Protein AF-A0A9E3BY78-F1 (afdb_monomer)

Structure (mmCIF, N/CA/C/O backbone):
data_AF-A0A9E3BY78-F1
#
_entry.id   AF-A0A9E3BY78-F1
#
loop_
_atom_site.group_PDB
_atom_site.id
_atom_site.type_symbol
_atom_site.label_atom_id
_atom_site.label_alt_id
_atom_site.label_comp_id
_atom_site.label_asym_id
_atom_site.label_entity_id
_atom_site.label_seq_id
_atom_site.pdbx_PDB_ins_code
_atom_site.Cartn_x
_atom_site.Cartn_y
_atom_site.Cartn_z
_atom_site.occupancy
_atom_site.B_iso_or_equiv
_atom_site.auth_seq_id
_atom_site.auth_comp_id
_atom_site.auth_asym_id
_atom_site.auth_atom_id
_atom_site.pdbx_PDB_model_num
ATOM 1 N N . MET A 1 1 ? 31.173 8.793 70.605 1.00 44.62 1 MET A N 1
ATOM 2 C CA . MET A 1 1 ? 30.828 7.608 69.790 1.00 44.62 1 MET A CA 1
ATOM 3 C C . M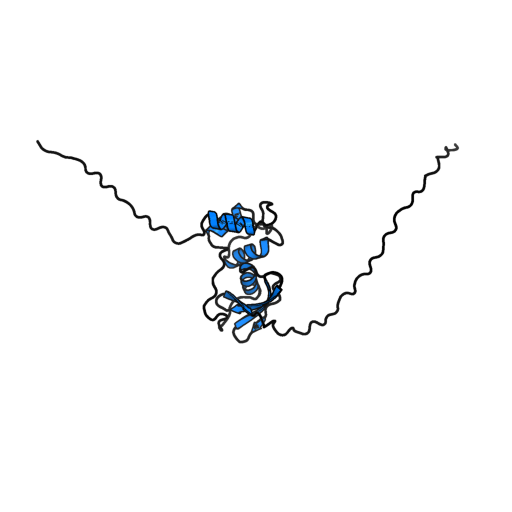ET A 1 1 ? 30.243 8.117 68.477 1.00 44.62 1 MET A C 1
ATOM 5 O O . MET A 1 1 ? 29.323 8.919 68.523 1.00 44.62 1 MET A O 1
ATOM 9 N N . ARG A 1 2 ? 30.870 7.787 67.341 1.00 56.81 2 ARG A N 1
ATOM 10 C CA . ARG A 1 2 ? 30.507 8.223 65.977 1.00 56.81 2 ARG A CA 1
ATOM 11 C C . ARG A 1 2 ? 29.805 7.068 65.259 1.00 56.81 2 ARG A C 1
ATOM 13 O O . ARG A 1 2 ? 30.380 5.983 65.256 1.00 56.81 2 ARG A O 1
ATOM 20 N N . SER A 1 3 ? 28.649 7.299 64.630 1.00 52.31 3 SER A N 1
ATOM 21 C CA . SER A 1 3 ? 28.127 6.498 63.501 1.00 52.31 3 SER A CA 1
ATOM 22 C C . SER A 1 3 ? 26.793 7.053 62.962 1.00 52.31 3 SER A C 1
ATOM 24 O O . SER A 1 3 ? 26.148 7.812 63.681 1.00 52.31 3 SER A O 1
ATOM 26 N N . PRO A 1 4 ? 26.436 6.795 61.686 1.00 57.94 4 PRO A N 1
ATOM 27 C CA . PRO A 1 4 ? 26.534 7.838 60.663 1.00 57.94 4 PRO A CA 1
ATOM 28 C C . PRO A 1 4 ? 25.252 8.074 59.841 1.00 57.94 4 PRO A C 1
ATOM 30 O O . PRO A 1 4 ? 24.332 7.263 59.800 1.00 57.94 4 PRO A O 1
ATOM 33 N N . ILE A 1 5 ? 25.257 9.214 59.147 1.00 58.22 5 ILE A N 1
ATOM 34 C CA . ILE A 1 5 ? 24.280 9.664 58.149 1.00 58.22 5 ILE A CA 1
ATOM 35 C C . ILE A 1 5 ? 24.228 8.652 56.993 1.00 58.22 5 ILE A C 1
ATOM 37 O O . ILE A 1 5 ? 25.232 8.426 56.319 1.00 58.22 5 ILE A O 1
ATOM 41 N N . ALA A 1 6 ? 23.058 8.057 56.760 1.00 51.31 6 ALA A N 1
ATOM 42 C CA . ALA A 1 6 ? 22.797 7.206 55.606 1.00 51.31 6 ALA A CA 1
ATOM 43 C C . ALA A 1 6 ? 22.565 8.077 54.361 1.00 51.31 6 ALA A C 1
ATOM 45 O O . ALA A 1 6 ? 21.571 8.797 54.267 1.00 51.31 6 ALA A O 1
ATOM 46 N N . ALA A 1 7 ? 23.493 8.017 53.407 1.00 54.06 7 ALA A N 1
ATOM 47 C CA . ALA A 1 7 ? 23.336 8.614 52.088 1.00 54.06 7 ALA A CA 1
ATOM 48 C C . ALA A 1 7 ? 22.496 7.677 51.204 1.00 54.06 7 ALA A C 1
ATOM 50 O O . ALA A 1 7 ? 22.939 6.587 50.845 1.00 54.06 7 ALA A O 1
ATOM 51 N N . VAL A 1 8 ? 21.280 8.102 50.858 1.00 53.12 8 VAL A N 1
ATOM 52 C CA . VAL A 1 8 ? 20.447 7.434 49.851 1.00 53.12 8 VAL A CA 1
ATOM 53 C C . VAL A 1 8 ? 20.965 7.846 48.475 1.00 53.12 8 VAL A C 1
ATOM 55 O O . VAL A 1 8 ? 20.737 8.966 48.020 1.00 53.12 8 VAL A O 1
ATOM 58 N N . LEU A 1 9 ? 21.704 6.948 47.825 1.00 53.00 9 LEU A N 1
ATOM 59 C CA . LEU A 1 9 ? 22.140 7.111 46.443 1.00 53.00 9 LEU A CA 1
ATOM 60 C C . LEU A 1 9 ? 20.943 6.807 45.528 1.00 53.00 9 LEU A C 1
ATOM 62 O O . LEU A 1 9 ? 20.587 5.649 45.317 1.00 53.00 9 LEU A O 1
ATOM 66 N N . ALA A 1 10 ? 20.290 7.849 45.015 1.00 57.03 10 ALA A N 1
ATOM 67 C CA . ALA A 1 10 ? 19.270 7.708 43.984 1.00 57.03 10 ALA A CA 1
ATOM 68 C C . ALA A 1 10 ? 19.951 7.325 42.660 1.00 57.03 10 ALA A C 1
ATOM 70 O O . ALA A 1 10 ? 20.523 8.167 41.969 1.00 57.03 10 ALA A O 1
ATOM 71 N N . LEU A 1 11 ? 19.919 6.034 42.327 1.00 60.12 11 LEU A N 1
ATOM 72 C CA . LEU A 1 11 ? 20.354 5.527 41.032 1.00 60.12 11 LEU A CA 1
ATOM 73 C C . LEU A 1 11 ? 19.292 5.901 39.987 1.00 60.12 11 LEU A C 1
ATOM 75 O O . LEU A 1 11 ? 18.278 5.222 39.839 1.00 60.12 11 LEU A O 1
ATOM 79 N N . ALA A 1 12 ? 19.509 7.011 39.285 1.00 59.59 12 ALA A N 1
ATOM 80 C CA . ALA A 1 12 ? 18.723 7.373 38.114 1.00 59.59 12 ALA A CA 1
ATOM 81 C C . ALA A 1 12 ? 19.059 6.400 36.971 1.00 59.59 12 ALA A C 1
ATOM 83 O O . ALA A 1 12 ? 20.055 6.563 36.266 1.00 59.59 12 ALA A O 1
ATOM 84 N N . CYS A 1 13 ? 18.242 5.359 36.805 1.00 50.25 13 CYS A N 1
ATOM 85 C CA . CYS A 1 13 ? 18.267 4.516 35.616 1.00 50.25 13 CYS A CA 1
ATOM 86 C C . CYS A 1 13 ? 17.848 5.359 34.406 1.00 50.25 13 CYS A C 1
ATOM 88 O O . CYS A 1 13 ? 16.680 5.717 34.265 1.00 50.25 13 CYS A O 1
ATOM 90 N N . LEU A 1 14 ? 18.804 5.675 33.533 1.00 56.94 14 LEU A N 1
ATOM 91 C CA . LEU A 1 14 ? 18.541 6.257 32.223 1.00 56.94 14 LEU A CA 1
ATOM 92 C C . LEU A 1 14 ? 17.909 5.159 31.353 1.00 56.94 14 LEU A C 1
ATOM 94 O O . LEU A 1 14 ? 18.608 4.315 30.791 1.00 56.94 14 LEU A O 1
ATOM 98 N N . SER A 1 15 ? 16.580 5.105 31.309 1.00 60.34 15 SER A N 1
ATOM 99 C CA . SER A 1 15 ? 15.857 4.210 30.411 1.00 60.34 15 SER A CA 1
ATOM 100 C C . SER A 1 15 ? 16.131 4.636 28.970 1.00 60.34 15 SER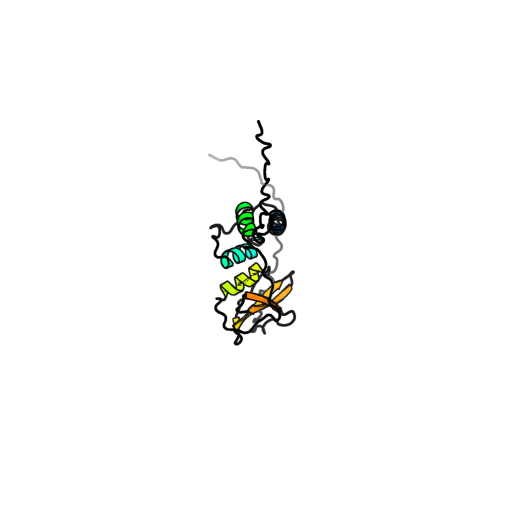 A C 1
ATOM 102 O O . SER A 1 15 ? 15.599 5.629 28.478 1.00 60.34 15 SER A O 1
ATOM 104 N N . ALA A 1 16 ? 16.978 3.877 28.277 1.00 57.69 16 ALA A N 1
ATOM 105 C CA . ALA A 1 16 ? 17.026 3.912 26.826 1.00 57.69 16 ALA A CA 1
ATOM 106 C C . ALA A 1 16 ? 15.643 3.482 26.320 1.00 57.69 16 ALA A C 1
ATOM 108 O O . ALA A 1 16 ? 15.264 2.317 26.456 1.00 57.69 16 ALA A O 1
ATOM 109 N N . ALA A 1 17 ? 14.862 4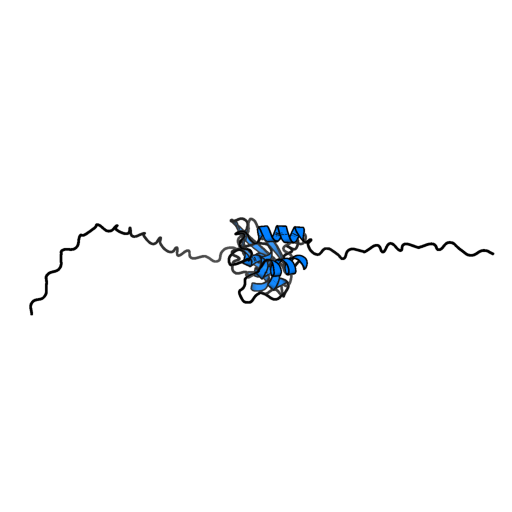.430 25.801 1.00 58.19 17 ALA A N 1
ATOM 110 C CA . ALA A 1 17 ? 13.621 4.105 25.120 1.00 58.19 17 ALA A CA 1
ATOM 111 C C . ALA A 1 17 ? 13.960 3.172 23.941 1.00 58.19 17 ALA A C 1
ATOM 113 O O . ALA A 1 17 ? 14.804 3.536 23.114 1.00 58.19 17 ALA A O 1
ATOM 114 N N . PRO A 1 18 ? 13.371 1.966 23.860 1.00 54.47 18 PRO A N 1
ATOM 115 C CA . PRO A 1 18 ? 13.565 1.111 22.703 1.00 54.47 18 PRO A CA 1
ATOM 116 C C . PRO A 1 18 ? 13.004 1.810 21.459 1.00 54.47 18 PRO A C 1
ATOM 118 O O . PRO A 1 18 ? 12.012 2.536 21.520 1.00 54.47 18 PRO A O 1
ATOM 121 N N . ALA A 1 19 ? 13.695 1.615 20.340 1.00 54.59 19 ALA A N 1
ATOM 122 C CA . ALA A 1 19 ? 13.438 2.266 19.067 1.00 54.59 19 ALA A CA 1
ATOM 123 C C . ALA A 1 19 ? 11.977 2.103 18.593 1.00 54.59 19 ALA A C 1
ATOM 125 O O . ALA A 1 19 ? 11.556 1.014 18.221 1.00 54.59 19 ALA A O 1
ATOM 126 N N . LEU A 1 20 ? 11.252 3.225 18.609 1.00 55.72 20 LEU A N 1
ATOM 127 C CA . LEU A 1 20 ? 10.185 3.655 17.695 1.00 55.72 20 LEU A CA 1
ATOM 128 C C . LEU A 1 20 ? 9.243 2.561 17.159 1.00 55.72 20 LEU A C 1
ATOM 130 O O . LEU A 1 20 ? 9.227 2.287 15.962 1.00 55.72 20 LEU A O 1
ATOM 134 N N . ALA A 1 21 ? 8.402 2.016 18.034 1.00 65.12 21 ALA A N 1
ATOM 135 C CA . ALA A 1 21 ? 7.039 1.679 17.630 1.00 65.12 21 ALA A CA 1
ATOM 136 C C . ALA A 1 21 ? 6.285 2.988 17.331 1.00 65.12 21 ALA A C 1
ATOM 138 O O . ALA A 1 21 ? 6.478 3.962 18.067 1.00 65.12 21 ALA A O 1
ATOM 139 N N . MET A 1 22 ? 5.444 3.028 16.288 1.00 78.94 22 MET A N 1
ATOM 140 C CA . MET A 1 22 ? 4.493 4.133 16.082 1.00 78.94 22 MET A CA 1
ATOM 141 C C . MET A 1 22 ? 3.808 4.500 17.407 1.00 78.94 22 MET A C 1
ATOM 143 O O . MET A 1 22 ? 3.281 3.632 18.112 1.00 78.94 22 MET A O 1
ATOM 147 N N . SER A 1 23 ? 3.818 5.784 17.757 1.00 88.69 23 SER A N 1
ATOM 148 C CA . SER A 1 23 ? 3.163 6.274 18.966 1.00 88.69 23 SER A CA 1
ATOM 149 C C . SER A 1 23 ? 1.654 6.035 18.907 1.00 88.69 23 SER A C 1
ATOM 151 O O . SER A 1 23 ? 1.042 5.961 17.839 1.00 88.69 23 SER A O 1
ATOM 153 N N . GLU A 1 24 ? 1.019 5.955 20.074 1.00 90.75 24 GLU A N 1
ATOM 154 C CA . GLU A 1 24 ? -0.433 5.781 20.154 1.00 90.75 24 GLU A CA 1
ATOM 155 C C . GLU A 1 24 ? -1.196 6.908 19.441 1.00 90.75 24 GLU A C 1
ATOM 157 O O . GLU A 1 24 ? -2.202 6.651 18.777 1.00 90.75 24 GLU A O 1
ATOM 162 N N . SER A 1 25 ? -0.681 8.140 19.505 1.00 94.69 25 SER A N 1
ATOM 163 C CA . SER A 1 25 ? -1.229 9.281 18.769 1.00 94.69 25 SER A CA 1
ATOM 164 C C . SER A 1 25 ? -1.128 9.098 17.256 1.00 94.69 25 SER A C 1
ATOM 166 O O . SER A 1 25 ? -2.120 9.295 16.560 1.00 94.69 25 SER A O 1
ATOM 168 N N . GLU A 1 26 ? 0.023 8.652 16.740 1.00 94.44 26 GLU A N 1
ATOM 169 C CA . GLU A 1 26 ? 0.199 8.418 15.298 1.00 94.44 26 GLU A CA 1
ATOM 170 C C . GLU A 1 26 ? -0.727 7.306 14.798 1.00 94.44 26 GLU A C 1
ATOM 172 O O . GLU A 1 26 ? -1.318 7.423 13.724 1.00 94.44 26 GLU A O 1
ATOM 177 N N . CYS A 1 27 ? -0.904 6.247 15.590 1.00 95.75 27 CYS A N 1
ATOM 178 C CA . CYS A 1 27 ? -1.841 5.177 15.265 1.00 95.75 27 CYS A CA 1
ATOM 179 C C . CYS A 1 27 ? -3.296 5.637 15.297 1.00 95.75 27 CYS A C 1
ATOM 181 O O . CYS A 1 27 ? -4.068 5.269 14.414 1.00 95.75 27 CYS A O 1
ATOM 183 N N . THR A 1 28 ? -3.664 6.482 16.257 1.00 95.69 28 THR A N 1
ATOM 184 C CA . THR A 1 28 ? -5.008 7.066 16.333 1.00 95.69 28 THR A CA 1
ATOM 185 C C . THR A 1 28 ? -5.306 7.942 15.115 1.00 95.69 28 THR A C 1
ATOM 187 O O . THR A 1 28 ? -6.397 7.871 14.548 1.00 95.69 28 THR A O 1
ATOM 190 N N . ASP A 1 29 ? -4.338 8.743 14.673 1.00 96.25 29 ASP A N 1
ATOM 191 C CA . ASP A 1 29 ? -4.489 9.582 13.483 1.00 96.25 29 ASP A CA 1
ATOM 192 C C . ASP A 1 29 ? -4.520 8.762 12.193 1.00 96.25 29 ASP A C 1
ATOM 194 O O . ASP A 1 29 ? -5.238 9.113 11.254 1.00 96.25 29 ASP A O 1
ATOM 198 N N . LEU A 1 30 ? -3.772 7.656 12.138 1.00 95.44 30 LEU A N 1
ATOM 199 C CA . LEU A 1 30 ? -3.850 6.721 11.023 1.00 95.44 30 LEU A CA 1
ATOM 200 C C . LEU A 1 30 ? -5.220 6.033 10.978 1.00 95.44 30 LEU A C 1
ATOM 202 O O . LEU A 1 30 ? -5.797 5.928 9.903 1.00 95.44 30 LEU A O 1
ATOM 206 N N . TRP A 1 31 ? -5.765 5.636 12.130 1.00 96.44 31 TRP A N 1
ATOM 207 C CA . TRP A 1 31 ? -7.094 5.032 12.227 1.00 96.44 31 TRP A CA 1
ATOM 208 C C . TRP A 1 31 ? -8.194 5.952 11.725 1.00 96.44 31 TRP A C 1
ATOM 210 O O . TRP A 1 31 ? -8.964 5.545 10.872 1.00 96.44 31 TRP A O 1
ATOM 220 N N . LYS A 1 32 ? -8.223 7.215 12.160 1.00 96.44 32 LYS A N 1
ATOM 221 C CA . LYS A 1 32 ? -9.227 8.188 11.690 1.00 96.44 32 LYS A CA 1
ATOM 222 C C . LYS A 1 32 ? -9.202 8.408 10.174 1.00 96.44 32 LYS A C 1
ATOM 224 O O . LYS A 1 32 ? -10.188 8.846 9.603 1.00 96.44 32 LYS A O 1
ATOM 229 N N . LYS A 1 33 ? -8.051 8.185 9.532 1.00 95.12 33 LYS A N 1
ATOM 230 C CA . LYS A 1 33 ? -7.917 8.247 8.068 1.00 95.12 33 LYS A CA 1
ATOM 231 C C . LYS A 1 33 ? -8.307 6.935 7.396 1.00 95.12 33 LYS A C 1
ATOM 233 O O . LYS A 1 33 ? -8.675 6.950 6.229 1.00 95.12 33 LYS A O 1
ATOM 238 N N . ALA A 1 34 ? -8.122 5.822 8.098 1.00 96.19 34 ALA A N 1
ATOM 239 C CA . ALA A 1 34 ? -8.456 4.486 7.637 1.00 96.19 34 ALA A CA 1
ATOM 240 C C . ALA A 1 34 ? -9.970 4.260 7.643 1.00 96.19 34 ALA A C 1
ATOM 242 O O . ALA A 1 34 ? -10.518 3.850 6.629 1.00 96.19 34 ALA A O 1
ATOM 243 N N . ASP A 1 35 ? -10.589 4.547 8.786 1.00 96.75 35 ASP A N 1
ATOM 244 C CA . ASP A 1 35 ? -12.016 4.456 9.086 1.00 96.75 35 ASP A CA 1
ATOM 245 C C . ASP A 1 35 ? -12.684 5.748 8.607 1.00 96.75 35 ASP A C 1
ATOM 247 O O . ASP A 1 35 ? -12.932 6.682 9.372 1.00 96.75 35 ASP A O 1
ATOM 251 N N . ALA A 1 36 ? -12.828 5.861 7.287 1.00 95.00 36 ALA A N 1
ATOM 252 C CA . ALA A 1 36 ? -13.270 7.086 6.636 1.00 95.00 36 ALA A CA 1
ATOM 253 C C . ALA A 1 36 ? -14.763 7.336 6.868 1.00 95.00 36 ALA A C 1
ATOM 255 O O . ALA A 1 36 ? -15.199 8.492 6.883 1.00 95.00 36 ALA A O 1
ATOM 256 N N . ASN A 1 37 ? -15.543 6.266 7.038 1.00 94.69 37 ASN A N 1
ATOM 257 C CA . ASN A 1 37 ? -16.962 6.352 7.359 1.00 94.69 37 ASN A CA 1
ATOM 258 C C . ASN A 1 37 ? -17.232 6.505 8.876 1.00 94.69 37 ASN A C 1
ATOM 260 O O . ASN A 1 37 ? -18.329 6.930 9.245 1.00 94.69 37 ASN A O 1
ATOM 264 N N . GLY A 1 38 ? -16.240 6.238 9.735 1.00 96.19 38 GLY A N 1
ATOM 265 C CA . GLY A 1 38 ? -16.326 6.396 11.186 1.00 96.19 38 GLY A CA 1
ATOM 266 C C . GLY A 1 38 ? -17.194 5.340 11.871 1.00 96.19 38 GLY A C 1
ATOM 267 O O . GLY A 1 38 ? -17.780 5.631 12.919 1.00 96.19 38 GLY A O 1
ATOM 268 N N . ASP A 1 39 ? -17.337 4.154 11.278 1.00 95.81 39 ASP A N 1
ATOM 269 C CA . ASP A 1 39 ? -18.189 3.078 11.791 1.00 95.81 39 ASP A CA 1
ATOM 270 C C . ASP A 1 39 ? -17.474 2.148 12.790 1.00 95.81 39 ASP A C 1
ATOM 272 O O . ASP A 1 39 ? -18.106 1.274 13.396 1.00 95.81 39 ASP A O 1
ATOM 276 N N . GLY A 1 40 ? -16.176 2.369 13.019 1.00 96.69 40 GLY A N 1
ATOM 277 C CA . GLY A 1 40 ? -15.370 1.613 13.970 1.00 96.69 40 GLY A CA 1
ATOM 278 C C . GLY A 1 40 ? -14.700 0.365 13.384 1.00 96.69 40 GLY A C 1
ATOM 279 O O . GLY A 1 40 ? -14.065 -0.384 14.139 1.00 96.69 40 GLY A O 1
ATOM 280 N N . VAL A 1 41 ? -14.816 0.113 12.077 1.00 97.25 41 VAL A N 1
ATOM 281 C CA . VAL A 1 41 ? -14.296 -1.100 11.440 1.00 97.25 41 VAL A CA 1
ATOM 282 C C . VAL A 1 41 ? -13.935 -0.895 9.971 1.00 97.25 41 VAL A C 1
ATOM 284 O O . VAL A 1 41 ? -14.774 -0.616 9.131 1.00 97.25 41 VAL A O 1
ATOM 287 N N . LEU A 1 42 ? -12.691 -1.211 9.608 1.00 97.38 42 LEU A N 1
ATOM 288 C CA . LEU A 1 42 ? -12.282 -1.155 8.206 1.00 97.38 42 LEU A CA 1
ATOM 289 C C . LEU A 1 42 ? -12.903 -2.311 7.434 1.00 97.38 42 LEU A C 1
ATOM 291 O O . LEU A 1 42 ? -12.642 -3.489 7.733 1.00 97.38 42 LEU A O 1
ATOM 295 N N . SER A 1 43 ? -13.691 -1.962 6.423 1.00 94.44 43 SER A N 1
ATOM 296 C CA . SER A 1 43 ? -14.337 -2.916 5.528 1.00 94.44 43 SER A CA 1
ATOM 297 C C . SER A 1 43 ? -14.235 -2.498 4.060 1.00 94.44 43 SER A C 1
ATOM 299 O O . SER A 1 43 ? -13.911 -1.357 3.729 1.00 94.44 43 SER A O 1
ATOM 301 N N . ASP A 1 44 ? -14.460 -3.461 3.163 1.00 89.31 44 ASP A N 1
ATOM 302 C CA . ASP A 1 44 ? -14.532 -3.258 1.716 1.00 89.31 44 ASP A CA 1
ATOM 303 C C . ASP A 1 44 ? -13.374 -2.412 1.143 1.00 89.31 44 ASP A C 1
ATOM 305 O O . ASP A 1 44 ? -12.236 -2.880 1.028 1.00 89.31 44 ASP A O 1
ATOM 309 N N . ALA A 1 45 ? -13.661 -1.163 0.768 1.00 89.31 45 ALA A N 1
ATOM 310 C CA . ALA A 1 45 ? -12.711 -0.245 0.149 1.00 89.31 45 ALA A CA 1
ATOM 311 C C . ALA A 1 45 ? -11.635 0.274 1.123 1.00 89.31 45 ALA A C 1
ATOM 313 O O . ALA A 1 45 ? -10.529 0.599 0.692 1.00 89.31 45 ALA A O 1
ATOM 314 N N . GLU A 1 46 ? -11.918 0.325 2.425 1.00 93.75 46 GLU A N 1
ATOM 315 C CA . GLU A 1 46 ? -10.996 0.842 3.450 1.00 93.75 46 GLU A CA 1
ATOM 316 C C . GLU A 1 46 ? -9.884 -0.166 3.763 1.00 93.75 46 GLU A C 1
ATOM 318 O O . GLU A 1 46 ? -8.753 0.181 4.111 1.00 93.75 46 GLU A O 1
ATOM 323 N N . THR A 1 47 ? -10.195 -1.446 3.589 1.00 95.31 47 THR A N 1
ATOM 324 C CA . THR A 1 47 ? -9.397 -2.573 4.056 1.00 95.31 47 THR A CA 1
ATOM 325 C C . THR A 1 47 ? -8.144 -2.833 3.217 1.00 95.31 47 THR A C 1
ATOM 327 O O . THR A 1 47 ? -7.136 -3.318 3.742 1.00 95.31 47 THR A O 1
ATOM 330 N N . GLY A 1 48 ? -8.181 -2.531 1.915 1.00 94.50 48 GLY A N 1
ATOM 331 C CA . GLY A 1 48 ? -7.213 -3.032 0.930 1.00 94.50 48 GLY A CA 1
ATOM 332 C C . GLY A 1 48 ? -5.746 -2.805 1.315 1.00 94.50 48 GLY A C 1
ATOM 333 O O . GLY A 1 48 ? -4.946 -3.747 1.316 1.00 94.50 48 GLY A O 1
ATOM 334 N N . ARG A 1 49 ? -5.405 -1.576 1.721 1.00 95.88 49 ARG A N 1
ATOM 335 C CA . ARG A 1 49 ? -4.050 -1.205 2.161 1.00 95.88 49 ARG A CA 1
ATOM 336 C C . ARG A 1 49 ? -3.614 -1.967 3.410 1.00 95.88 49 ARG A C 1
ATOM 338 O O . ARG A 1 49 ? -2.475 -2.428 3.492 1.00 95.88 49 ARG A O 1
ATOM 345 N N . TYR A 1 50 ? -4.508 -2.093 4.383 1.00 97.00 50 TYR A N 1
ATOM 346 C CA . TYR A 1 50 ? -4.188 -2.648 5.693 1.00 97.00 50 TYR A CA 1
ATOM 347 C C . TYR A 1 50 ? -4.075 -4.170 5.643 1.00 97.00 50 TYR A C 1
ATOM 349 O O . TYR A 1 50 ? -3.090 -4.717 6.134 1.00 97.00 50 TYR A O 1
ATOM 357 N N . LEU A 1 51 ? -4.971 -4.866 4.936 1.00 97.12 51 LEU A N 1
ATOM 358 C CA . LEU A 1 51 ? -4.801 -6.305 4.703 1.00 97.12 51 LEU A CA 1
ATOM 359 C C . LEU A 1 51 ? -3.565 -6.625 3.867 1.00 97.12 51 LEU A C 1
ATOM 361 O O . LEU A 1 51 ? -2.950 -7.671 4.070 1.00 97.12 51 LEU A O 1
ATOM 365 N N . ALA A 1 52 ? -3.186 -5.761 2.926 1.00 97.50 52 ALA A N 1
ATOM 366 C CA . ALA A 1 52 ? -1.928 -5.922 2.208 1.00 97.50 52 ALA A CA 1
ATOM 367 C C . ALA A 1 52 ? -0.720 -5.796 3.152 1.00 97.50 52 ALA A C 1
ATOM 369 O O . ALA A 1 52 ? 0.145 -6.672 3.150 1.00 97.50 52 ALA A O 1
ATOM 370 N N . GLY A 1 53 ? -0.710 -4.788 4.033 1.00 96.81 53 GLY A N 1
ATOM 371 C CA . GLY A 1 53 ? 0.303 -4.655 5.086 1.00 96.81 53 GLY A CA 1
ATOM 372 C C . GLY A 1 53 ? 0.371 -5.883 6.001 1.00 96.81 53 GLY A C 1
ATOM 373 O O . GLY A 1 53 ? 1.454 -6.406 6.260 1.00 96.81 53 GLY A O 1
ATOM 374 N N . MET A 1 54 ? -0.780 -6.425 6.410 1.00 97.31 54 MET A N 1
ATOM 375 C CA . MET A 1 54 ? -0.840 -7.629 7.247 1.00 97.31 54 MET A CA 1
ATOM 376 C C . MET A 1 54 ? -0.288 -8.872 6.541 1.00 97.31 54 MET A C 1
ATOM 378 O O . MET A 1 54 ? 0.463 -9.638 7.144 1.00 97.31 54 MET A O 1
ATOM 382 N N . ARG A 1 55 ? -0.599 -9.050 5.251 1.00 97.31 55 ARG A N 1
ATOM 383 C CA . ARG A 1 55 ? -0.043 -10.138 4.428 1.00 97.31 55 ARG A CA 1
ATOM 384 C C . ARG A 1 55 ? 1.464 -10.015 4.269 1.00 97.31 55 ARG A C 1
ATOM 386 O O . ARG A 1 55 ? 2.174 -11.008 4.420 1.00 97.31 55 ARG A O 1
ATOM 393 N N . MET A 1 56 ? 1.960 -8.803 4.028 1.00 96.00 56 MET A N 1
ATOM 394 C CA . MET A 1 56 ? 3.395 -8.534 3.941 1.00 96.00 56 MET A CA 1
ATOM 395 C C . MET A 1 56 ? 4.120 -8.813 5.260 1.00 96.00 56 MET A C 1
ATOM 397 O O . MET A 1 56 ? 5.201 -9.394 5.241 1.00 96.00 56 MET A O 1
ATOM 401 N N . ALA A 1 57 ? 3.519 -8.438 6.391 1.00 95.88 57 ALA A N 1
ATOM 402 C CA . ALA A 1 57 ? 4.055 -8.689 7.727 1.00 95.88 57 ALA A CA 1
ATOM 403 C C . ALA A 1 57 ? 3.807 -10.123 8.232 1.00 95.88 57 ALA A C 1
ATOM 405 O O . ALA A 1 57 ? 4.223 -10.456 9.340 1.00 95.88 57 ALA A O 1
ATOM 406 N N . GLN A 1 58 ? 3.118 -10.960 7.445 1.00 95.44 58 GLN A N 1
ATOM 407 C CA . GLN A 1 58 ? 2.735 -12.331 7.797 1.00 95.44 58 GLN A CA 1
ATOM 408 C C . GLN A 1 58 ? 2.008 -12.431 9.149 1.00 95.44 58 GLN A C 1
ATOM 410 O O . GLN A 1 58 ? 2.141 -13.413 9.880 1.00 95.44 58 GLN A O 1
ATOM 415 N N . VAL A 1 59 ? 1.223 -11.408 9.490 1.00 95.38 59 VAL A N 1
ATOM 416 C CA . VAL A 1 59 ? 0.385 -11.412 10.692 1.00 95.38 59 VAL A CA 1
ATOM 417 C C . VAL A 1 59 ? -0.989 -11.987 10.372 1.00 95.38 59 VAL A C 1
ATOM 419 O O . VAL A 1 59 ? -1.458 -11.958 9.234 1.00 95.38 59 VAL A O 1
ATOM 422 N N . ARG A 1 60 ? -1.647 -12.539 11.393 1.00 94.31 60 ARG A N 1
ATOM 423 C CA . ARG A 1 60 ? -2.961 -13.165 11.245 1.00 94.31 60 ARG A CA 1
ATOM 424 C C . ARG A 1 60 ? -3.999 -12.148 10.770 1.00 94.31 60 ARG A C 1
ATOM 426 O O . ARG A 1 60 ? -4.228 -11.147 11.440 1.00 94.31 60 ARG A O 1
ATOM 433 N N . ILE A 1 61 ? -4.667 -12.471 9.667 1.00 94.38 61 ILE A N 1
ATOM 434 C CA . ILE A 1 61 ? -5.806 -11.727 9.124 1.00 94.38 61 ILE A CA 1
ATOM 435 C C . ILE A 1 61 ? -7.105 -12.241 9.768 1.00 94.38 61 ILE A C 1
ATOM 437 O O . ILE A 1 61 ? -7.264 -13.463 9.892 1.00 94.38 61 ILE A O 1
ATOM 441 N N . PRO A 1 62 ? -8.027 -11.356 10.184 1.00 95.00 62 PRO A N 1
ATOM 442 C CA . PRO A 1 62 ? -9.375 -11.740 10.597 1.00 95.00 62 PRO A CA 1
ATOM 443 C C . PRO A 1 62 ? -10.105 -12.516 9.495 1.00 95.00 62 PRO A C 1
ATOM 445 O O . PRO A 1 62 ? -10.002 -12.186 8.317 1.00 95.00 62 PRO A O 1
ATOM 448 N N . ALA A 1 63 ? -10.818 -13.583 9.862 1.00 93.69 63 ALA A N 1
ATOM 449 C CA . ALA A 1 63 ? -11.409 -14.507 8.887 1.00 93.69 63 ALA A CA 1
ATOM 450 C C . ALA A 1 63 ? -12.526 -13.871 8.041 1.00 93.69 63 ALA A C 1
ATOM 452 O O . ALA A 1 63 ? -12.772 -14.309 6.922 1.00 93.69 63 ALA A O 1
ATOM 453 N N . ASP A 1 64 ? -13.179 -12.841 8.572 1.00 93.25 64 ASP A N 1
ATOM 454 C CA . ASP A 1 64 ? -14.191 -12.033 7.893 1.00 93.25 64 ASP A CA 1
ATOM 455 C C . ASP A 1 64 ? -13.586 -10.892 7.056 1.00 93.25 64 ASP A C 1
ATOM 457 O O . ASP A 1 64 ? -14.321 -10.152 6.408 1.00 93.25 64 ASP A O 1
ATOM 461 N N . GLY A 1 65 ? -12.256 -10.740 7.057 1.00 93.69 65 GLY A N 1
ATOM 462 C CA . GLY A 1 65 ? -11.550 -9.686 6.331 1.00 93.69 65 GLY A CA 1
ATOM 463 C C . GLY A 1 65 ? -11.742 -8.281 6.909 1.00 93.69 65 GLY A C 1
ATOM 464 O O . GLY A 1 65 ? -11.246 -7.324 6.318 1.00 93.69 65 GLY A O 1
ATOM 465 N N . ARG A 1 66 ? -12.425 -8.138 8.050 1.00 96.56 66 ARG A N 1
ATOM 466 C CA . ARG A 1 66 ? -12.701 -6.844 8.682 1.00 96.56 66 ARG A CA 1
ATOM 467 C C . ARG A 1 66 ? -11.646 -6.536 9.731 1.00 96.56 66 ARG A C 1
ATOM 469 O O . ARG A 1 66 ? -11.187 -7.430 10.436 1.00 96.56 66 ARG A O 1
ATOM 476 N N . ILE A 1 67 ? -11.245 -5.274 9.837 1.00 97.81 67 ILE A N 1
ATOM 477 C CA . ILE A 1 67 ? -10.244 -4.842 10.819 1.00 97.81 67 ILE A CA 1
ATOM 478 C C . ILE A 1 67 ? -10.916 -3.859 11.771 1.00 97.81 67 ILE A C 1
ATOM 480 O O . ILE A 1 67 ? -11.102 -2.695 11.427 1.00 97.81 67 ILE A O 1
ATOM 484 N N . ASP A 1 68 ? -11.284 -4.322 12.963 1.00 97.38 68 ASP A N 1
ATOM 485 C CA . ASP A 1 68 ? -11.755 -3.429 14.021 1.00 97.38 68 ASP A CA 1
ATOM 486 C C . ASP A 1 68 ? -10.620 -2.544 14.567 1.00 97.38 68 ASP A C 1
ATOM 488 O O . ASP A 1 68 ? -9.427 -2.778 14.325 1.00 97.38 68 ASP A O 1
ATOM 492 N N . GLN A 1 69 ? -10.997 -1.518 15.330 1.00 97.25 69 GLN A N 1
ATOM 493 C CA . GLN A 1 69 ? -10.044 -0.575 15.906 1.00 97.25 69 GLN A CA 1
ATOM 494 C C . GLN A 1 69 ? -8.983 -1.256 16.782 1.00 97.25 69 GLN A C 1
ATOM 496 O O . GLN A 1 69 ? -7.824 -0.844 16.764 1.00 97.25 69 GLN A O 1
ATOM 501 N N . THR A 1 70 ? -9.334 -2.303 17.533 1.00 96.81 70 THR A N 1
ATOM 502 C CA . THR A 1 70 ? -8.389 -3.018 18.401 1.00 96.81 70 THR A CA 1
ATOM 503 C C . THR A 1 70 ? -7.327 -3.737 17.572 1.00 96.81 70 THR A C 1
ATOM 505 O O . THR A 1 70 ? -6.132 -3.510 17.774 1.00 96.81 70 THR A O 1
ATOM 508 N N . VAL A 1 71 ? -7.743 -4.529 16.580 1.00 97.25 71 VAL A N 1
ATOM 509 C CA . VAL A 1 71 ? -6.836 -5.225 15.656 1.00 97.25 71 VAL A CA 1
ATOM 510 C C . VAL A 1 71 ? -5.965 -4.220 14.910 1.00 97.25 71 VAL A C 1
ATOM 512 O O . VAL A 1 71 ? -4.765 -4.451 14.727 1.00 97.25 71 VAL A O 1
ATOM 515 N N . PHE A 1 72 ? -6.533 -3.090 14.495 1.00 97.56 72 PHE A N 1
ATOM 516 C CA . PHE A 1 72 ? -5.765 -2.042 13.848 1.00 97.56 72 PHE A CA 1
ATOM 517 C C . PHE A 1 72 ? -4.692 -1.463 14.770 1.00 97.56 72 PHE A C 1
ATOM 519 O O . PHE A 1 72 ? -3.530 -1.390 14.371 1.00 97.56 72 PHE A O 1
ATOM 526 N N . MET A 1 73 ? -5.060 -1.051 15.988 1.00 96.00 73 MET A N 1
ATOM 527 C CA . MET A 1 73 ? -4.132 -0.430 16.937 1.00 96.00 73 MET A CA 1
ATOM 528 C C . MET A 1 73 ? -2.958 -1.353 17.249 1.00 96.00 73 MET A C 1
ATOM 530 O O . MET A 1 73 ? -1.809 -0.911 17.214 1.00 96.00 73 MET A O 1
ATOM 534 N N . ASP A 1 74 ? -3.228 -2.635 17.484 1.00 95.69 74 ASP A N 1
ATOM 535 C CA . ASP A 1 74 ? -2.198 -3.624 17.796 1.00 95.69 74 ASP A CA 1
ATOM 536 C C . ASP A 1 74 ? -1.195 -3.789 16.651 1.00 95.69 74 ASP A C 1
ATOM 538 O O . ASP A 1 74 ? 0.016 -3.824 16.871 1.00 95.69 74 ASP A O 1
ATOM 542 N N . ASN A 1 75 ? -1.678 -3.866 15.409 1.00 96.44 75 ASN A N 1
ATOM 543 C CA . ASN A 1 75 ? -0.809 -3.997 14.239 1.00 96.44 75 ASN A CA 1
ATOM 544 C C . ASN A 1 75 ? -0.086 -2.683 13.910 1.00 96.44 75 ASN A C 1
ATOM 546 O O . ASN A 1 75 ? 1.090 -2.700 13.544 1.00 96.44 75 ASN A O 1
ATOM 550 N N . CYS A 1 76 ? -0.744 -1.542 14.103 1.00 96.00 76 CYS A N 1
ATOM 551 C CA . CYS A 1 76 ? -0.144 -0.228 13.913 1.00 96.00 76 CYS A CA 1
ATOM 552 C C . CYS A 1 76 ? 1.034 0.009 14.867 1.00 96.00 76 CYS A C 1
ATOM 554 O O . CYS A 1 76 ? 2.119 0.369 14.416 1.00 96.00 76 CYS A O 1
ATOM 556 N N . LYS A 1 77 ? 0.860 -0.289 16.163 1.00 94.25 77 LYS A N 1
ATOM 557 C CA . LYS A 1 77 ? 1.913 -0.191 17.192 1.00 94.25 77 LYS A CA 1
ATOM 558 C C . LYS A 1 77 ? 3.084 -1.155 16.953 1.00 94.25 77 LYS A C 1
ATOM 560 O O . LYS A 1 77 ? 4.117 -1.056 17.603 1.00 94.25 77 LYS A O 1
ATOM 565 N N . ARG A 1 78 ? 2.932 -2.101 16.023 1.00 93.75 78 ARG A N 1
ATOM 566 C CA . ARG A 1 78 ? 3.969 -3.042 15.573 1.00 93.75 78 ARG A CA 1
ATOM 567 C C . ARG A 1 78 ? 4.548 -2.662 14.206 1.00 93.75 78 ARG A C 1
ATOM 569 O O . ARG A 1 78 ? 5.180 -3.500 13.569 1.00 93.75 78 ARG A O 1
ATOM 576 N N . ASP A 1 79 ? 4.298 -1.437 13.744 1.00 93.31 79 ASP A N 1
ATOM 577 C CA . ASP A 1 79 ? 4.740 -0.886 12.459 1.00 93.31 79 ASP A CA 1
ATOM 578 C C . ASP A 1 79 ? 4.214 -1.636 11.213 1.00 93.31 79 ASP A C 1
ATOM 580 O O . ASP A 1 79 ? 4.682 -1.391 10.102 1.00 93.31 79 ASP A O 1
ATOM 584 N N . VAL A 1 80 ? 3.192 -2.496 11.339 1.00 95.00 80 VAL A N 1
ATOM 585 C CA . VAL A 1 80 ? 2.652 -3.297 10.214 1.00 95.00 80 VAL A CA 1
ATOM 586 C C . VAL A 1 80 ? 2.118 -2.416 9.079 1.00 95.00 80 VAL A C 1
ATOM 588 O O . VAL A 1 80 ? 2.207 -2.777 7.908 1.00 95.00 80 VAL A O 1
ATOM 591 N N . PHE A 1 81 ? 1.572 -1.246 9.415 1.00 94.75 81 PHE A N 1
ATOM 592 C CA . PHE A 1 81 ? 0.991 -0.302 8.452 1.00 94.75 81 PHE A CA 1
ATOM 593 C C . PHE A 1 81 ? 1.934 0.838 8.072 1.00 94.75 81 PHE A C 1
ATOM 595 O O . PHE A 1 81 ? 1.556 1.755 7.334 1.00 94.75 81 PHE A O 1
ATOM 602 N N . LYS A 1 82 ? 3.175 0.795 8.563 1.00 91.06 82 LYS A N 1
ATOM 603 C CA . LYS A 1 82 ? 4.170 1.805 8.249 1.00 91.06 82 LYS A CA 1
ATOM 604 C C . LYS A 1 82 ? 4.525 1.730 6.775 1.00 91.06 82 LYS A C 1
ATOM 606 O O . LYS A 1 82 ? 4.932 0.705 6.234 1.00 91.06 82 LYS A O 1
ATOM 611 N N . THR A 1 83 ? 4.402 2.870 6.116 1.00 89.19 83 THR A N 1
ATOM 612 C CA . THR A 1 83 ? 4.814 3.005 4.723 1.00 89.19 83 THR A CA 1
ATOM 613 C C . THR A 1 83 ? 6.330 3.106 4.702 1.00 89.19 83 THR A C 1
ATOM 615 O O . THR A 1 83 ? 6.888 4.096 5.157 1.00 89.19 83 THR A O 1
ATOM 618 N N . ALA A 1 84 ? 7.008 2.078 4.191 1.00 88.38 84 ALA A N 1
ATOM 619 C CA . ALA A 1 84 ? 8.455 2.118 3.988 1.00 88.38 84 ALA A CA 1
ATOM 620 C C . ALA A 1 84 ? 8.881 3.312 3.100 1.00 88.38 84 ALA A C 1
ATOM 622 O O . ALA A 1 84 ? 8.094 3.828 2.312 1.00 88.38 84 ALA A O 1
ATOM 623 N N . THR A 1 85 ? 10.132 3.731 3.155 1.00 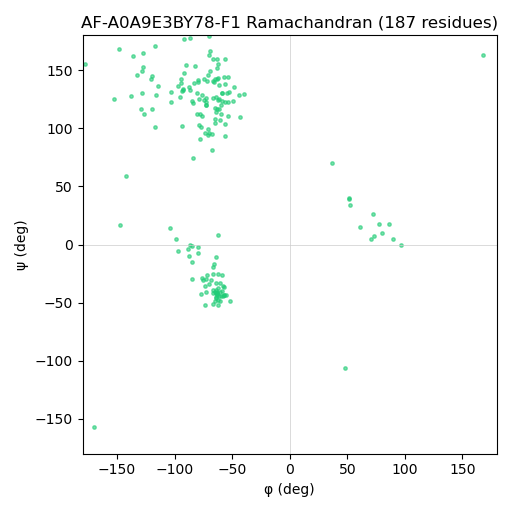92.12 85 THR A N 1
ATOM 624 C CA . THR A 1 85 ? 10.654 4.733 2.213 1.00 92.12 85 THR A CA 1
ATOM 625 C C . THR A 1 85 ? 11.271 4.018 1.018 1.00 92.12 85 THR A C 1
ATOM 627 O O . THR A 1 85 ? 11.782 2.912 1.174 1.00 92.12 85 THR A O 1
ATOM 630 N N . ASN A 1 86 ? 11.196 4.616 -0.170 1.00 95.94 86 ASN A N 1
ATOM 631 C CA . ASN A 1 86 ? 11.911 4.080 -1.324 1.00 95.94 86 ASN A CA 1
ATOM 632 C C . ASN A 1 86 ? 13.408 4.378 -1.206 1.00 95.94 86 ASN A C 1
ATOM 634 O O . ASN A 1 86 ? 13.802 5.469 -0.789 1.00 95.94 86 ASN A O 1
ATOM 638 N N . ASP A 1 87 ? 14.234 3.428 -1.622 1.00 95.62 87 ASP A N 1
ATOM 639 C CA . ASP A 1 87 ? 15.668 3.640 -1.745 1.00 95.62 87 ASP A CA 1
ATOM 640 C C . ASP A 1 87 ? 15.990 4.713 -2.794 1.00 95.62 87 ASP A C 1
ATOM 642 O O . ASP A 1 87 ? 15.284 4.887 -3.795 1.00 95.62 87 ASP A O 1
ATOM 646 N N . ALA A 1 88 ? 17.118 5.396 -2.602 1.00 95.44 88 ALA A N 1
ATOM 647 C CA . ALA A 1 88 ? 17.650 6.300 -3.610 1.00 95.44 88 ALA A CA 1
ATOM 648 C C . ALA A 1 88 ? 17.924 5.543 -4.923 1.00 95.44 88 ALA A C 1
ATOM 650 O O . ALA A 1 88 ? 18.573 4.497 -4.927 1.00 95.44 88 ALA A O 1
ATOM 651 N N . GLY A 1 89 ? 17.438 6.089 -6.040 1.00 93.56 89 GLY A N 1
ATOM 652 C CA . GLY A 1 89 ? 17.617 5.494 -7.367 1.00 93.56 89 GLY A CA 1
ATOM 653 C C . GLY A 1 89 ? 16.655 4.350 -7.706 1.00 93.56 89 GLY A C 1
ATOM 654 O O . GLY A 1 89 ? 16.855 3.700 -8.729 1.00 93.56 89 GLY A O 1
ATOM 655 N N . ALA A 1 90 ? 15.620 4.099 -6.894 1.00 95.69 90 ALA A N 1
ATOM 656 C CA . ALA A 1 90 ? 14.551 3.170 -7.257 1.00 95.69 90 ALA A CA 1
ATOM 657 C C . ALA A 1 90 ? 13.859 3.579 -8.585 1.00 95.69 90 ALA A C 1
ATOM 659 O O . ALA A 1 90 ? 13.690 4.775 -8.840 1.00 95.69 90 ALA A O 1
ATOM 660 N N . PRO A 1 91 ? 13.434 2.612 -9.424 1.00 96.81 91 PRO A N 1
ATOM 661 C CA . PRO A 1 91 ? 13.447 1.171 -9.175 1.00 96.81 91 PRO A CA 1
ATOM 662 C C . PRO A 1 91 ? 14.816 0.542 -9.474 1.00 96.81 91 PRO A C 1
ATOM 664 O O . PRO A 1 91 ? 15.459 0.845 -10.480 1.00 96.81 91 PRO A O 1
ATOM 667 N N . LEU A 1 92 ? 15.249 -0.375 -8.610 1.00 96.56 92 LEU A N 1
ATOM 668 C CA . LEU A 1 92 ? 16.558 -1.019 -8.710 1.00 96.56 92 LEU A CA 1
ATOM 669 C C . LEU A 1 92 ? 16.475 -2.342 -9.482 1.00 96.56 92 LEU A C 1
ATOM 671 O O . LEU A 1 92 ? 15.631 -3.193 -9.208 1.00 96.56 92 LEU A O 1
ATOM 675 N N . LYS A 1 93 ? 17.384 -2.549 -10.438 1.00 96.50 93 LYS A N 1
ATOM 676 C CA . LYS A 1 93 ? 17.460 -3.811 -11.192 1.00 96.50 93 LYS A CA 1
ATOM 677 C C . LYS A 1 93 ? 17.998 -4.934 -10.305 1.00 96.50 93 LYS A C 1
ATOM 679 O O . LYS A 1 93 ? 18.951 -4.719 -9.558 1.00 96.50 93 LYS A O 1
ATOM 684 N N . GLY A 1 94 ? 17.442 -6.136 -10.430 1.00 96.38 94 GLY A N 1
ATOM 685 C CA . GLY A 1 94 ? 17.908 -7.298 -9.676 1.00 96.38 94 GLY A CA 1
ATOM 686 C C . GLY A 1 94 ? 16.957 -8.487 -9.745 1.00 96.38 94 GLY A C 1
ATOM 687 O O . GLY A 1 94 ? 15.791 -8.352 -10.107 1.00 96.38 94 GLY A O 1
ATOM 688 N N . ALA A 1 95 ? 17.454 -9.671 -9.382 1.00 97.56 95 ALA A N 1
ATOM 689 C CA . ALA A 1 95 ? 16.635 -10.877 -9.339 1.00 97.56 95 ALA A CA 1
ATOM 690 C C . ALA A 1 95 ? 15.511 -10.726 -8.303 1.00 97.56 95 ALA A C 1
ATOM 692 O O . ALA A 1 95 ? 15.763 -10.603 -7.106 1.00 97.56 95 ALA A O 1
ATOM 693 N N . ASN A 1 96 ? 14.267 -10.749 -8.775 1.00 97.75 96 ASN A N 1
ATOM 694 C CA . ASN A 1 96 ? 13.090 -10.563 -7.936 1.00 97.75 96 ASN A CA 1
ATOM 695 C C . ASN A 1 96 ? 12.393 -11.897 -7.657 1.00 97.75 96 ASN A C 1
ATOM 697 O O . ASN A 1 96 ? 12.001 -12.612 -8.591 1.00 97.75 96 ASN A O 1
ATOM 701 N N . SER A 1 97 ? 12.267 -12.204 -6.364 1.00 96.94 97 SER A N 1
ATOM 702 C CA . SER A 1 97 ? 11.670 -13.421 -5.811 1.00 96.94 97 SER A CA 1
ATOM 703 C C . SER A 1 97 ? 10.209 -13.257 -5.396 1.00 96.94 97 SER A C 1
ATOM 705 O O . SER A 1 97 ? 9.580 -14.245 -5.021 1.00 96.94 97 SER A O 1
ATOM 707 N N . PHE A 1 98 ? 9.656 -12.044 -5.458 1.00 98.06 98 PHE A N 1
ATOM 708 C CA . PHE A 1 98 ? 8.244 -11.843 -5.170 1.00 98.06 98 PHE A CA 1
ATOM 709 C C . PHE A 1 98 ? 7.395 -12.532 -6.227 1.00 98.06 98 PHE A C 1
ATOM 711 O O . PHE A 1 98 ? 7.693 -12.466 -7.421 1.00 98.06 98 PHE A O 1
ATOM 718 N N . THR A 1 99 ? 6.310 -13.153 -5.781 1.00 98.25 99 THR A N 1
ATOM 719 C CA . THR A 1 99 ? 5.196 -13.490 -6.665 1.00 98.25 99 THR A CA 1
ATOM 720 C C . THR A 1 99 ? 4.464 -12.216 -7.087 1.00 98.25 99 THR A C 1
ATOM 722 O O . THR A 1 99 ? 4.584 -11.171 -6.440 1.00 98.25 99 THR A O 1
ATOM 725 N N . GLU A 1 100 ? 3.652 -12.301 -8.140 1.00 98.19 100 GLU A N 1
ATOM 726 C CA . GLU A 1 100 ? 2.819 -11.175 -8.575 1.00 98.19 100 GLU A CA 1
ATOM 727 C C . GLU A 1 100 ? 1.928 -10.657 -7.430 1.00 98.19 100 GLU A C 1
ATOM 729 O O . GLU A 1 100 ? 1.865 -9.456 -7.179 1.00 98.19 100 GLU A O 1
ATOM 734 N N . GLY A 1 101 ? 1.304 -11.565 -6.668 1.00 98.25 101 GLY A N 1
ATOM 735 C CA . GLY A 1 101 ? 0.474 -11.213 -5.511 1.00 98.25 101 GLY A CA 1
ATOM 736 C C . GLY A 1 101 ? 1.251 -10.473 -4.418 1.00 98.25 101 GLY A C 1
ATOM 737 O O . GLY A 1 101 ? 0.775 -9.478 -3.884 1.00 98.25 101 GLY A O 1
ATOM 738 N N . GLN A 1 102 ? 2.489 -10.885 -4.137 1.00 98.38 102 GLN A N 1
ATOM 739 C CA . GLN A 1 102 ? 3.351 -10.198 -3.168 1.00 98.38 102 GLN A CA 1
ATOM 740 C C . GLN A 1 102 ? 3.799 -8.809 -3.652 1.00 98.38 102 GLN A C 1
ATOM 742 O O . GLN A 1 102 ? 4.032 -7.917 -2.829 1.00 98.38 102 GLN A O 1
ATOM 747 N N . ALA A 1 103 ? 3.946 -8.613 -4.964 1.00 98.38 103 ALA A N 1
ATOM 748 C CA . ALA A 1 103 ? 4.218 -7.304 -5.551 1.00 98.38 103 ALA A CA 1
ATOM 749 C C . ALA A 1 103 ? 2.971 -6.402 -5.514 1.00 98.38 103 ALA A C 1
ATOM 751 O O . ALA A 1 103 ? 3.077 -5.234 -5.134 1.00 98.38 103 ALA A O 1
ATOM 752 N N . LYS A 1 104 ? 1.785 -6.956 -5.798 1.00 98.38 104 LYS A N 1
ATOM 753 C CA . LYS A 1 104 ? 0.494 -6.269 -5.628 1.00 98.38 104 LYS A CA 1
ATOM 754 C C . LYS A 1 104 ? 0.293 -5.802 -4.190 1.00 98.38 104 LYS A C 1
ATOM 756 O O . LYS A 1 104 ? -0.063 -4.649 -3.980 1.00 98.38 104 LYS A O 1
ATOM 761 N N . ASP A 1 105 ? 0.613 -6.637 -3.206 1.00 98.06 105 ASP A N 1
ATOM 762 C CA . ASP A 1 105 ? 0.477 -6.270 -1.792 1.00 98.06 105 ASP A CA 1
ATOM 763 C C . ASP A 1 105 ? 1.364 -5.092 -1.406 1.00 98.06 105 ASP A C 1
ATOM 765 O O . ASP A 1 105 ? 0.931 -4.201 -0.682 1.00 98.06 105 ASP A O 1
ATOM 769 N N . ARG A 1 106 ? 2.573 -5.014 -1.966 1.00 97.75 106 ARG A N 1
ATOM 770 C CA . ARG A 1 106 ? 3.455 -3.855 -1.769 1.00 97.75 106 ARG A CA 1
ATOM 771 C C . ARG A 1 106 ? 2.863 -2.579 -2.350 1.00 97.75 106 ARG A C 1
ATOM 773 O O . ARG A 1 106 ? 2.939 -1.537 -1.701 1.00 97.75 106 ARG A O 1
ATOM 780 N N . ALA A 1 107 ? 2.260 -2.651 -3.535 1.00 97.62 107 ALA A N 1
ATOM 781 C CA . ALA A 1 107 ? 1.574 -1.509 -4.130 1.00 97.62 107 ALA A CA 1
ATOM 782 C C . ALA A 1 107 ? 0.350 -1.091 -3.293 1.00 97.62 107 ALA A C 1
ATOM 784 O O . ALA A 1 107 ? 0.231 0.072 -2.912 1.00 97.62 107 ALA A O 1
ATOM 785 N N . LEU A 1 108 ? -0.507 -2.036 -2.907 1.00 97.12 108 LEU A N 1
ATOM 786 C CA . LEU A 1 108 ? -1.676 -1.760 -2.067 1.00 97.12 108 LEU A CA 1
ATOM 787 C C . LEU A 1 108 ? -1.280 -1.155 -0.709 1.00 97.12 108 LEU A C 1
ATOM 789 O O . LEU A 1 108 ? -1.854 -0.155 -0.285 1.00 97.12 108 LEU A O 1
ATOM 793 N N . ALA A 1 109 ? -0.249 -1.690 -0.047 1.00 96.69 109 ALA A N 1
ATOM 794 C CA . ALA A 1 109 ? 0.255 -1.176 1.232 1.00 96.69 109 ALA A CA 1
ATOM 795 C C . ALA A 1 109 ? 0.797 0.267 1.133 1.00 96.69 109 ALA A C 1
ATOM 797 O O . ALA A 1 109 ? 0.794 1.016 2.117 1.00 96.69 109 ALA A O 1
ATOM 798 N N . ARG A 1 110 ? 1.228 0.683 -0.065 1.00 95.44 110 ARG A N 1
ATOM 799 C CA . ARG A 1 110 ? 1.650 2.057 -0.387 1.00 95.44 110 ARG A CA 1
ATOM 800 C C . ARG A 1 110 ? 0.487 3.011 -0.648 1.00 95.44 110 ARG A C 1
ATOM 802 O O . ARG A 1 110 ? 0.727 4.209 -0.748 1.00 95.44 110 ARG A O 1
ATOM 809 N N . GLY A 1 111 ? -0.740 2.501 -0.708 1.00 94.06 111 GLY A N 1
ATOM 810 C CA . GLY A 1 111 ? -1.948 3.278 -0.964 1.00 94.06 111 GLY A CA 1
ATOM 811 C C . GLY A 1 111 ? -2.408 3.267 -2.418 1.00 94.06 111 GLY A C 1
ATOM 812 O O . GLY A 1 111 ? -3.435 3.872 -2.701 1.00 94.06 111 GLY A O 1
ATOM 813 N N . TYR A 1 112 ? -1.706 2.580 -3.327 1.00 96.25 112 TYR A N 1
ATOM 814 C CA . TYR A 1 112 ? -2.218 2.380 -4.681 1.00 96.25 112 TYR A CA 1
ATOM 815 C C . TYR A 1 112 ? -3.504 1.550 -4.637 1.00 96.25 112 TYR A C 1
ATOM 817 O O . TYR A 1 112 ? -3.598 0.594 -3.868 1.00 96.25 112 TYR A O 1
ATOM 825 N N . THR A 1 113 ? -4.469 1.876 -5.490 1.00 95.56 113 THR A N 1
ATOM 826 C CA . THR A 1 113 ? -5.696 1.090 -5.688 1.00 95.56 113 THR A CA 1
ATOM 827 C C . THR A 1 113 ? -5.762 0.573 -7.117 1.00 95.56 113 THR A C 1
ATOM 829 O O . THR A 1 113 ? -4.939 0.948 -7.952 1.00 95.56 113 THR A O 1
ATOM 832 N N . ASP A 1 114 ? -6.710 -0.318 -7.411 1.00 95.31 114 ASP A N 1
ATOM 833 C CA . ASP A 1 114 ? -6.973 -0.793 -8.780 1.00 95.31 114 ASP A CA 1
ATOM 834 C C . ASP A 1 114 ? -5.710 -1.296 -9.505 1.00 95.31 114 ASP A C 1
ATOM 836 O O . ASP A 1 114 ? -5.488 -1.037 -10.689 1.00 95.31 114 ASP A O 1
ATOM 840 N N . VAL A 1 115 ? -4.842 -1.986 -8.757 1.00 97.06 115 VAL A N 1
ATOM 841 C CA . VAL A 1 115 ? -3.572 -2.507 -9.263 1.00 97.06 115 VAL A CA 1
ATOM 842 C C . VAL A 1 115 ? -3.860 -3.570 -10.320 1.00 97.06 115 VAL A C 1
ATOM 844 O O . VAL A 1 115 ? -4.459 -4.609 -10.026 1.00 97.06 115 VAL A O 1
ATOM 847 N N . SER A 1 116 ? -3.422 -3.319 -11.551 1.00 97.06 116 SER A N 1
ATOM 848 C CA . SER A 1 116 ? -3.612 -4.238 -12.668 1.00 97.06 116 SER A CA 1
ATOM 849 C C . SER A 1 116 ? -2.752 -5.499 -12.536 1.00 97.06 116 SER A C 1
ATOM 851 O O . SER A 1 116 ? -2.019 -5.697 -11.564 1.00 97.06 116 SER A O 1
ATOM 853 N N . GLU A 1 117 ? -2.870 -6.403 -13.507 1.00 97.31 117 GLU A N 1
ATOM 854 C CA . GLU A 1 117 ? -1.918 -7.503 -13.651 1.00 97.31 117 GLU A CA 1
ATOM 855 C C . GLU A 1 117 ? -0.491 -6.953 -13.744 1.00 97.31 117 GLU A C 1
ATOM 857 O O . GLU A 1 117 ? -0.215 -6.038 -14.527 1.00 97.31 117 GLU A O 1
ATOM 862 N N . LEU A 1 118 ? 0.409 -7.508 -12.933 1.00 98.00 118 LEU A N 1
ATOM 863 C CA . LEU A 1 118 ? 1.809 -7.114 -12.956 1.00 98.00 118 LEU A CA 1
ATOM 864 C C . LEU A 1 118 ? 2.602 -8.098 -13.807 1.00 98.00 118 LEU A C 1
ATOM 866 O O . LEU A 1 118 ? 2.476 -9.310 -13.662 1.00 98.00 118 LEU A O 1
ATOM 870 N N . LYS A 1 119 ? 3.490 -7.575 -14.650 1.00 97.75 119 LYS A N 1
ATOM 871 C CA . LYS A 1 119 ? 4.427 -8.381 -15.437 1.00 97.75 119 LYS A CA 1
ATOM 872 C C . LYS A 1 119 ? 5.847 -8.076 -15.015 1.00 97.75 119 LYS A C 1
ATOM 874 O O . LYS A 1 119 ? 6.238 -6.913 -14.948 1.00 97.75 119 LYS A O 1
ATOM 879 N N . LYS A 1 120 ? 6.612 -9.123 -14.717 1.00 97.00 120 LYS A N 1
ATOM 880 C CA . LYS A 1 120 ? 8.034 -8.987 -14.417 1.00 97.00 120 LYS A CA 1
ATOM 881 C C . LYS A 1 120 ? 8.811 -8.824 -15.720 1.00 97.00 120 LYS A C 1
ATOM 883 O O . LYS A 1 120 ? 8.670 -9.657 -16.612 1.00 97.00 120 LYS A O 1
ATOM 888 N N . ASP A 1 121 ? 9.598 -7.760 -15.819 1.00 96.62 121 ASP A N 1
ATOM 889 C CA . ASP A 1 121 ? 10.473 -7.500 -16.961 1.00 96.62 121 ASP A CA 1
ATOM 890 C C . ASP A 1 121 ? 11.850 -8.181 -16.818 1.00 96.62 121 ASP A C 1
ATOM 892 O O . ASP A 1 121 ? 12.168 -8.795 -15.793 1.00 96.62 121 ASP A O 1
ATOM 896 N N . ASP A 1 122 ? 12.693 -8.034 -17.843 1.00 96.50 122 ASP A N 1
ATOM 897 C CA . ASP A 1 122 ? 14.045 -8.611 -17.887 1.00 96.50 122 ASP A CA 1
ATOM 898 C C . ASP A 1 122 ? 15.002 -8.017 -16.838 1.00 96.50 122 ASP A C 1
ATOM 900 O O . ASP A 1 122 ? 16.041 -8.599 -16.530 1.00 96.50 122 ASP A O 1
ATOM 904 N N . ALA A 1 123 ? 14.664 -6.860 -16.260 1.00 95.88 123 ALA A N 1
ATOM 905 C CA . ALA A 1 123 ? 15.412 -6.253 -15.164 1.00 95.88 123 ALA A CA 1
ATOM 906 C C . ALA A 1 123 ? 14.965 -6.768 -13.782 1.00 95.88 123 ALA A C 1
ATOM 908 O O . ALA A 1 123 ? 15.520 -6.342 -12.763 1.00 95.88 123 ALA A O 1
ATOM 909 N N . GLY A 1 124 ? 13.978 -7.669 -13.745 1.00 96.94 124 GLY A N 1
ATOM 910 C CA . GLY A 1 124 ? 13.368 -8.197 -12.529 1.00 96.94 124 GLY A CA 1
ATOM 911 C C . GLY A 1 124 ? 12.378 -7.235 -11.869 1.00 96.94 124 GLY A C 1
ATOM 912 O O . GLY A 1 124 ? 12.038 -7.406 -10.699 1.00 96.94 124 GLY A O 1
ATOM 913 N N . ILE A 1 125 ? 11.898 -6.224 -12.588 1.00 98.19 125 ILE A N 1
ATOM 914 C CA . ILE A 1 125 ? 10.958 -5.232 -12.069 1.00 98.19 125 ILE A CA 1
ATOM 915 C C . ILE A 1 125 ? 9.540 -5.669 -12.430 1.00 98.19 125 ILE A C 1
ATOM 917 O O . ILE A 1 125 ? 9.235 -5.922 -13.594 1.00 98.19 125 ILE A O 1
ATOM 921 N N . TRP A 1 126 ? 8.653 -5.738 -11.438 1.00 98.38 126 TRP A N 1
ATOM 922 C CA . TRP A 1 126 ? 7.221 -5.904 -11.682 1.00 98.38 126 TRP A CA 1
ATOM 923 C C . TRP A 1 126 ? 6.634 -4.587 -12.184 1.00 98.38 126 TRP A C 1
ATOM 925 O O . TRP A 1 126 ? 6.771 -3.568 -11.510 1.00 98.38 126 TRP A O 1
ATOM 935 N N . ARG A 1 127 ? 5.978 -4.607 -13.346 1.00 97.81 127 ARG A N 1
ATOM 936 C CA . ARG A 1 127 ? 5.358 -3.436 -13.977 1.00 97.81 127 ARG A CA 1
ATOM 937 C C . ARG A 1 127 ? 3.871 -3.625 -14.178 1.00 97.81 127 ARG A C 1
ATOM 939 O O . ARG A 1 127 ? 3.432 -4.704 -14.566 1.00 97.81 127 ARG A O 1
ATOM 946 N N . GLY A 1 128 ? 3.124 -2.549 -13.993 1.00 96.56 128 GLY A N 1
ATOM 947 C CA . GLY A 1 128 ? 1.696 -2.502 -14.265 1.00 96.56 128 GLY A CA 1
ATOM 948 C C . GLY A 1 128 ? 1.176 -1.079 -14.178 1.00 96.56 128 GLY A C 1
ATOM 949 O O . GLY A 1 128 ? 1.930 -0.117 -14.316 1.00 96.56 128 GLY A O 1
ATOM 950 N N . SER A 1 129 ? -0.117 -0.956 -13.928 1.00 96.94 129 SER A N 1
ATOM 951 C CA . SER A 1 129 ? -0.794 0.315 -13.695 1.00 96.94 129 SER A CA 1
ATO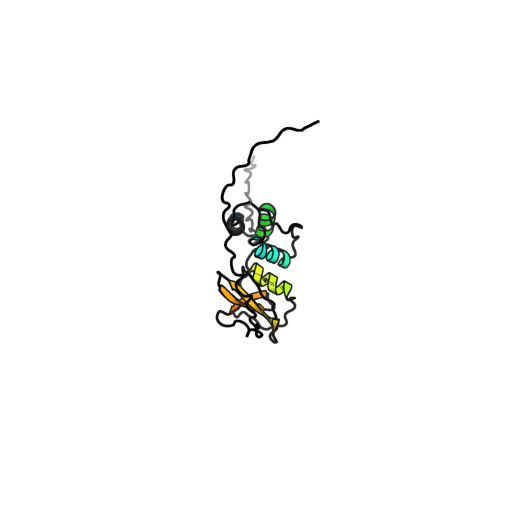M 952 C C . SER A 1 129 ? -1.589 0.239 -12.404 1.00 96.94 129 SER A C 1
ATOM 954 O O . SER A 1 129 ? -2.106 -0.824 -12.064 1.00 96.94 129 SER A O 1
ATOM 956 N N . ALA A 1 130 ? -1.741 1.361 -11.724 1.00 97.12 130 ALA A N 1
ATOM 957 C CA . ALA A 1 130 ? -2.602 1.475 -10.559 1.00 97.12 130 ALA A CA 1
ATOM 958 C C . ALA A 1 130 ? -3.177 2.886 -10.470 1.00 97.12 130 ALA A C 1
ATOM 960 O O . ALA A 1 130 ? -2.722 3.793 -11.165 1.00 97.12 130 ALA A O 1
ATOM 961 N N . ASN A 1 131 ? -4.156 3.078 -9.601 1.00 95.81 131 ASN A N 1
ATOM 962 C CA . ASN A 1 131 ? -4.695 4.386 -9.286 1.00 95.81 131 ASN A CA 1
ATOM 963 C C . ASN A 1 131 ? -3.978 4.977 -8.069 1.00 95.81 131 ASN A C 1
ATOM 965 O O . ASN A 1 131 ? -3.774 4.308 -7.055 1.00 95.81 131 ASN A O 1
ATOM 969 N N . MET A 1 132 ? -3.602 6.248 -8.181 1.00 93.31 132 MET A N 1
ATOM 970 C CA . MET A 1 132 ? -3.092 7.065 -7.087 1.00 93.31 132 MET A CA 1
ATOM 971 C C . MET A 1 132 ? -3.711 8.454 -7.182 1.00 93.31 132 MET A C 1
ATOM 973 O O . MET A 1 132 ? -3.698 9.064 -8.250 1.00 93.31 132 MET A O 1
ATOM 977 N N . ASP A 1 133 ? -4.303 8.934 -6.088 1.00 89.25 133 ASP A N 1
ATOM 978 C CA . ASP A 1 133 ? -4.978 10.238 -6.030 1.00 89.25 133 ASP A CA 1
ATOM 979 C C . ASP A 1 133 ? -6.013 10.436 -7.158 1.00 89.25 133 ASP A C 1
ATOM 981 O O . ASP A 1 133 ? -6.106 11.493 -7.786 1.00 89.25 133 ASP A O 1
ATOM 985 N N . GLY A 1 134 ? -6.765 9.371 -7.463 1.00 89.94 134 GLY A N 1
ATOM 986 C CA . GLY A 1 134 ? -7.790 9.357 -8.512 1.00 89.94 134 GLY A CA 1
ATOM 987 C C . GLY A 1 134 ? -7.252 9.349 -9.948 1.00 89.94 134 GLY A C 1
ATOM 988 O O . GLY A 1 134 ? -8.035 9.473 -10.888 1.00 89.94 134 GLY A O 1
ATOM 989 N N . LYS A 1 135 ? -5.935 9.208 -10.145 1.00 92.19 135 LYS A N 1
ATOM 990 C CA . LYS A 1 135 ? -5.300 9.137 -11.466 1.00 92.19 135 LYS A CA 1
ATOM 991 C C . LYS A 1 135 ? -4.682 7.770 -11.691 1.00 92.19 135 LYS A C 1
ATOM 993 O O . LYS A 1 135 ? -3.978 7.256 -10.826 1.00 92.19 135 LYS A O 1
ATOM 998 N N . GLN A 1 136 ? -4.877 7.230 -12.888 1.00 94.75 136 GLN A N 1
ATOM 999 C CA . GLN A 1 136 ? -4.156 6.041 -13.310 1.00 94.75 136 GLN A CA 1
ATOM 1000 C C . GLN A 1 136 ? -2.698 6.404 -13.614 1.00 94.75 136 GLN A C 1
ATOM 1002 O O . GLN A 1 136 ? -2.423 7.306 -14.407 1.00 94.75 136 GLN A O 1
ATOM 1007 N N . VAL A 1 137 ? -1.770 5.694 -12.986 1.00 96.12 137 VAL A N 1
ATOM 1008 C CA . VAL A 1 137 ? -0.323 5.841 -13.152 1.00 96.12 137 VAL A CA 1
ATOM 1009 C C . VAL A 1 137 ? 0.298 4.487 -13.469 1.00 96.12 137 VAL A C 1
ATOM 1011 O O . VAL A 1 137 ? -0.235 3.441 -13.086 1.00 96.12 137 VAL A O 1
ATOM 1014 N N . GLY A 1 138 ? 1.425 4.495 -14.176 1.00 96.31 138 GLY A N 1
ATOM 1015 C CA . GLY A 1 138 ? 2.281 3.319 -14.225 1.00 96.31 138 GLY A CA 1
ATOM 1016 C C . GLY A 1 138 ? 2.941 3.104 -12.860 1.00 96.31 138 GLY A C 1
ATOM 1017 O O . GLY A 1 138 ? 3.150 4.054 -12.095 1.00 96.31 138 GLY A O 1
ATOM 1018 N N . ILE A 1 139 ? 3.213 1.843 -12.531 1.00 97.56 139 ILE A N 1
ATOM 1019 C CA . ILE A 1 139 ? 3.918 1.468 -11.306 1.00 97.56 139 ILE A CA 1
ATOM 1020 C C . ILE A 1 139 ? 5.022 0.460 -11.598 1.00 97.56 139 ILE A C 1
ATOM 1022 O O . ILE A 1 139 ? 4.883 -0.427 -12.445 1.00 97.56 139 ILE A O 1
ATOM 1026 N N . ALA A 1 140 ? 6.103 0.577 -10.832 1.00 97.75 140 ALA A N 1
ATOM 1027 C CA . ALA A 1 140 ? 7.224 -0.346 -10.833 1.00 97.75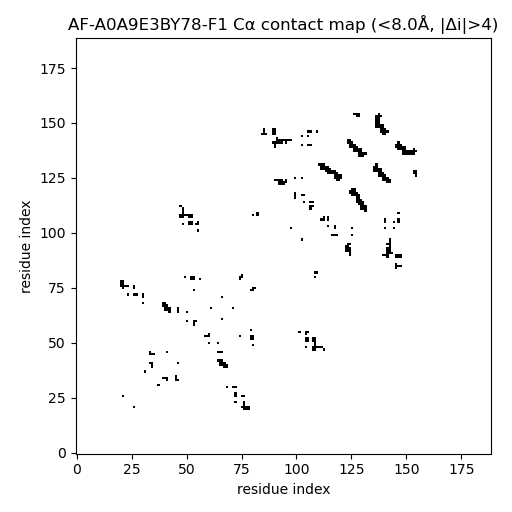 140 ALA A CA 1
ATOM 1028 C C . ALA A 1 140 ? 7.542 -0.802 -9.403 1.00 97.75 140 ALA A C 1
ATOM 1030 O O . ALA A 1 140 ? 7.696 0.024 -8.500 1.00 97.75 140 ALA A O 1
ATOM 1031 N N . ILE A 1 141 ? 7.662 -2.120 -9.215 1.00 98.31 141 ILE A N 1
ATOM 1032 C CA . ILE A 1 141 ? 8.027 -2.748 -7.943 1.00 98.31 141 ILE A CA 1
ATOM 1033 C C . ILE A 1 141 ? 9.309 -3.549 -8.125 1.00 98.31 141 ILE A C 1
ATOM 1035 O O . ILE A 1 141 ? 9.352 -4.514 -8.893 1.00 98.31 141 ILE A O 1
ATOM 1039 N N . ASP A 1 142 ? 10.359 -3.147 -7.416 1.00 98.06 142 ASP A N 1
ATOM 1040 C CA . ASP A 1 142 ? 11.663 -3.799 -7.509 1.00 98.06 142 ASP A CA 1
ATOM 1041 C C . ASP A 1 142 ? 11.858 -4.927 -6.486 1.00 98.06 142 ASP A C 1
ATOM 1043 O O . ASP A 1 142 ? 10.993 -5.215 -5.654 1.00 98.06 142 ASP A O 1
ATOM 1047 N N . TYR A 1 143 ? 13.008 -5.599 -6.568 1.00 97.56 143 TYR A N 1
ATOM 1048 C CA . TYR A 1 143 ? 13.341 -6.752 -5.729 1.00 97.56 143 TYR A CA 1
ATOM 1049 C C . TYR A 1 143 ? 13.523 -6.408 -4.240 1.00 97.56 143 TYR A C 1
ATOM 1051 O O . TYR A 1 143 ? 13.435 -7.299 -3.396 1.00 97.56 143 TYR A O 1
ATOM 1059 N N . LYS A 1 144 ? 13.765 -5.134 -3.900 1.00 96.88 144 LYS A N 1
ATOM 1060 C CA . LYS A 1 144 ? 13.844 -4.661 -2.509 1.00 96.88 144 LYS A CA 1
ATOM 1061 C C . LYS A 1 144 ? 12.472 -4.274 -1.960 1.00 96.88 144 LYS A C 1
ATOM 1063 O O . LYS A 1 144 ? 12.323 -4.083 -0.756 1.00 96.88 144 LYS A O 1
ATOM 1068 N N . GLY A 1 145 ? 11.460 -4.214 -2.824 1.00 96.50 145 GLY A N 1
ATOM 1069 C CA . GLY A 1 145 ? 10.105 -3.816 -2.474 1.00 96.50 145 GLY A CA 1
ATOM 1070 C C . GLY A 1 145 ? 9.883 -2.309 -2.524 1.00 96.50 145 GLY A C 1
ATOM 1071 O O . GLY A 1 145 ? 8.892 -1.839 -1.963 1.00 96.50 145 GLY A O 1
ATOM 1072 N N . ASN A 1 146 ? 10.759 -1.553 -3.196 1.00 97.69 146 ASN A N 1
ATOM 1073 C CA . ASN A 1 146 ? 10.440 -0.170 -3.532 1.00 97.69 146 ASN A CA 1
ATOM 1074 C C . ASN A 1 146 ? 9.259 -0.162 -4.498 1.00 97.69 146 ASN A C 1
ATOM 1076 O O . ASN A 1 146 ? 9.171 -1.014 -5.380 1.00 97.69 146 ASN A O 1
ATOM 1080 N N . VAL A 1 147 ? 8.369 0.812 -4.332 1.00 97.12 147 VAL A N 1
ATOM 1081 C CA . VAL A 1 147 ? 7.216 1.007 -5.214 1.00 97.12 147 VAL A CA 1
ATOM 1082 C C . VAL A 1 147 ? 7.251 2.443 -5.688 1.00 97.12 147 VAL A C 1
ATOM 1084 O O . VAL A 1 147 ? 7.078 3.369 -4.892 1.00 97.12 147 VAL A O 1
ATOM 1087 N N . VAL A 1 148 ? 7.497 2.627 -6.977 1.00 96.06 148 VAL A N 1
ATOM 1088 C CA . VAL A 1 148 ? 7.592 3.942 -7.609 1.00 96.06 148 VAL A CA 1
ATOM 1089 C C . VAL A 1 148 ? 6.536 4.063 -8.694 1.00 96.06 148 VAL A C 1
ATOM 1091 O O . VAL A 1 148 ? 6.219 3.081 -9.364 1.00 96.06 148 VAL A O 1
ATOM 1094 N N . SER A 1 149 ? 6.003 5.268 -8.857 1.00 92.81 149 SER A N 1
ATOM 1095 C CA . SER A 1 149 ? 5.187 5.619 -10.009 1.00 92.81 149 SER A CA 1
ATOM 1096 C C . SER A 1 149 ? 6.075 6.221 -11.090 1.00 92.81 149 SER A C 1
ATOM 1098 O O . SER A 1 149 ? 6.900 7.099 -10.829 1.00 92.81 149 SER A O 1
ATOM 1100 N N . ASP A 1 150 ? 5.907 5.770 -12.323 1.00 78.31 150 ASP A N 1
ATOM 1101 C CA . ASP A 1 150 ? 6.394 6.475 -13.493 1.00 78.31 150 ASP A CA 1
ATOM 1102 C C . ASP A 1 150 ? 5.266 7.360 -14.020 1.00 78.31 150 ASP A C 1
ATOM 1104 O O . ASP A 1 150 ? 4.350 6.924 -14.714 1.00 78.31 150 ASP A O 1
ATOM 1108 N N . ALA A 1 151 ? 5.351 8.656 -13.718 1.00 55.47 151 ALA A N 1
ATOM 1109 C CA . ALA A 1 151 ? 4.393 9.667 -14.176 1.00 55.47 151 ALA A CA 1
ATOM 1110 C C . ALA A 1 151 ? 4.332 9.840 -15.718 1.00 55.47 151 ALA A C 1
ATOM 1112 O O . ALA A 1 151 ? 3.677 10.757 -16.204 1.00 55.47 151 ALA A O 1
ATOM 1113 N N . GLY A 1 152 ? 4.998 8.978 -16.496 1.00 47.22 152 GLY A N 1
ATOM 1114 C CA . GLY A 1 152 ? 5.031 9.015 -17.960 1.00 47.22 152 GLY A CA 1
ATOM 1115 C C . GLY A 1 152 ? 5.142 7.649 -18.646 1.00 47.22 152 GLY A C 1
ATOM 1116 O O . GLY A 1 152 ? 5.496 7.611 -19.820 1.00 47.22 152 GLY A O 1
ATOM 1117 N N . GLY A 1 153 ? 4.871 6.539 -17.951 1.00 41.69 153 GLY A N 1
ATOM 1118 C CA . GLY A 1 153 ? 5.138 5.197 -18.474 1.00 41.69 153 GLY A CA 1
ATOM 1119 C C . GLY A 1 153 ? 4.073 4.173 -18.115 1.00 41.69 153 GLY A C 1
ATOM 1120 O O . GLY A 1 153 ? 4.378 3.141 -17.534 1.00 41.69 153 GLY A O 1
ATOM 1121 N N . ALA A 1 154 ? 2.816 4.400 -18.512 1.00 44.09 154 ALA A N 1
ATOM 1122 C CA . ALA A 1 154 ? 1.913 3.258 -18.645 1.00 44.09 154 ALA A CA 1
ATOM 1123 C C . ALA A 1 154 ? 2.654 2.189 -19.476 1.00 44.09 154 ALA A C 1
ATOM 1125 O O . ALA A 1 154 ? 3.120 2.524 -20.574 1.00 44.09 154 ALA A O 1
ATOM 1126 N N . PRO A 1 155 ? 2.837 0.946 -18.984 1.00 44.59 155 PRO A N 1
ATOM 1127 C CA . PRO A 1 155 ? 3.394 -0.097 -19.829 1.00 44.59 155 PRO A CA 1
ATOM 1128 C C . PRO A 1 155 ? 2.540 -0.131 -21.091 1.00 44.59 155 PRO A C 1
ATOM 1130 O O . PRO A 1 155 ? 1.313 -0.078 -20.981 1.00 44.59 155 PRO A O 1
ATOM 1133 N N . ALA A 1 156 ? 3.186 -0.130 -22.265 1.00 44.66 156 ALA A N 1
ATOM 1134 C CA . ALA A 1 156 ? 2.508 -0.166 -23.553 1.00 44.66 156 ALA A CA 1
ATOM 1135 C C . ALA A 1 156 ? 1.374 -1.184 -23.461 1.00 44.66 156 ALA A C 1
ATOM 1137 O O . ALA A 1 156 ? 1.620 -2.381 -23.282 1.00 44.66 156 ALA A O 1
ATOM 1138 N N . ALA A 1 157 ? 0.141 -0.676 -23.459 1.00 42.78 157 ALA A N 1
ATOM 1139 C CA . ALA A 1 157 ? -1.031 -1.501 -23.305 1.00 42.78 157 ALA A CA 1
ATOM 1140 C C . ALA A 1 157 ? -0.941 -2.592 -24.374 1.00 42.78 157 ALA A C 1
ATOM 1142 O O . ALA A 1 157 ? -0.860 -2.291 -25.567 1.00 42.78 157 ALA A O 1
ATOM 1143 N N . ALA A 1 158 ? -0.962 -3.862 -23.958 1.00 43.62 158 ALA A N 1
ATOM 1144 C CA . ALA A 1 158 ? -1.456 -4.894 -24.858 1.00 43.62 158 ALA A CA 1
ATOM 1145 C C . ALA A 1 158 ? -2.787 -4.365 -25.422 1.00 43.62 158 ALA A C 1
ATOM 1147 O O . ALA A 1 158 ? -3.539 -3.769 -24.641 1.00 43.62 158 ALA A O 1
ATOM 1148 N N . PRO A 1 159 ? -3.059 -4.480 -26.735 1.00 34.97 159 PRO A N 1
ATOM 1149 C CA . PRO A 1 159 ? -4.204 -3.825 -27.345 1.00 34.97 159 PRO A CA 1
ATOM 1150 C C . PRO A 1 159 ? -5.466 -4.271 -26.616 1.00 34.97 159 PRO A C 1
ATOM 1152 O O . PRO A 1 159 ? -5.950 -5.386 -26.797 1.00 34.97 159 PRO A O 1
ATOM 1155 N N . MET A 1 160 ? -5.996 -3.394 -25.765 1.00 41.16 160 MET A N 1
ATOM 1156 C CA . MET A 1 160 ? -7.348 -3.521 -25.274 1.00 41.16 160 MET A CA 1
ATOM 1157 C C . MET A 1 160 ? -8.213 -3.287 -26.502 1.00 41.16 160 MET A C 1
ATOM 1159 O O . MET A 1 160 ? -8.464 -2.147 -26.893 1.00 41.16 160 MET A O 1
ATOM 1163 N N . THR A 1 161 ? -8.624 -4.368 -27.162 1.00 36.28 161 THR A N 1
ATOM 1164 C CA . THR A 1 161 ? -9.777 -4.348 -28.053 1.00 36.28 161 THR A CA 1
ATOM 1165 C C . THR A 1 161 ? -10.941 -3.845 -27.219 1.00 36.28 161 THR A C 1
ATOM 1167 O O . THR A 1 161 ? -11.571 -4.591 -26.471 1.00 36.28 161 THR A O 1
ATOM 1170 N N . ARG A 1 162 ? -11.159 -2.534 -27.284 1.00 40.69 162 ARG A N 1
ATOM 1171 C CA . ARG A 1 162 ? -12.252 -1.826 -26.641 1.00 40.69 162 ARG A CA 1
ATOM 1172 C C . ARG A 1 162 ? -13.540 -2.259 -27.332 1.00 40.69 162 ARG A C 1
ATOM 1174 O O . ARG A 1 162 ? -14.054 -1.558 -28.194 1.00 40.69 162 ARG A O 1
ATOM 1181 N N . THR A 1 163 ? -14.068 -3.415 -26.947 1.00 39.44 163 THR A N 1
ATOM 1182 C CA . THR A 1 163 ? -15.502 -3.660 -27.077 1.00 39.44 163 THR A CA 1
ATOM 1183 C C . THR A 1 163 ? -16.137 -2.908 -25.921 1.00 39.44 163 THR A C 1
ATOM 1185 O O . THR A 1 163 ? -16.207 -3.400 -24.799 1.00 39.44 163 THR A O 1
ATOM 1188 N N . ALA A 1 164 ? -16.494 -1.650 -26.173 1.00 42.62 164 ALA A N 1
ATOM 1189 C CA . ALA A 1 164 ? -17.356 -0.918 -25.264 1.00 42.62 164 ALA A CA 1
ATOM 1190 C 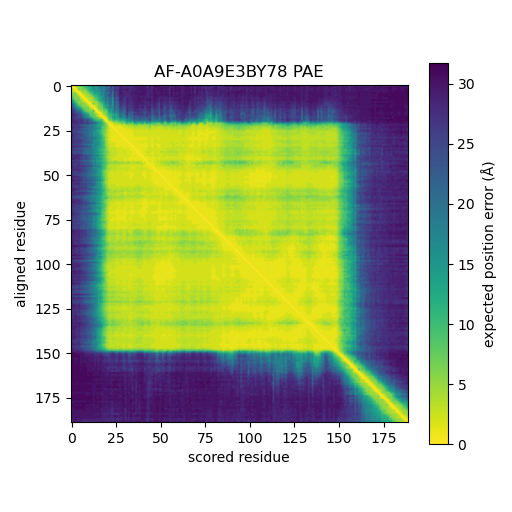C . ALA A 1 164 ? -18.678 -1.699 -25.133 1.00 42.62 164 ALA A C 1
ATOM 1192 O O . ALA A 1 164 ? 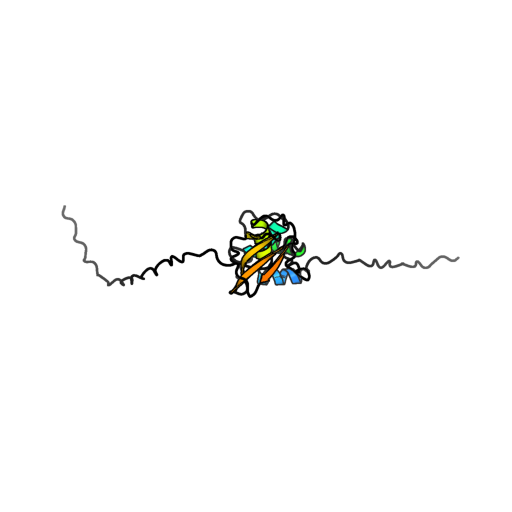-19.250 -2.051 -26.169 1.00 42.62 164 ALA A O 1
ATOM 1193 N N . PRO A 1 165 ? -19.198 -1.971 -23.925 1.00 41.62 165 PRO A N 1
ATOM 1194 C CA . PRO A 1 165 ? -20.607 -2.298 -23.811 1.00 41.62 165 PRO A CA 1
ATOM 1195 C C . PRO A 1 165 ? -21.394 -1.054 -24.239 1.00 41.62 165 PRO A C 1
ATOM 1197 O O . PRO A 1 165 ? -21.127 0.058 -23.777 1.00 41.62 165 PRO A O 1
ATOM 1200 N N . ALA A 1 166 ? -22.316 -1.236 -25.183 1.00 43.91 166 ALA A N 1
ATOM 1201 C CA . ALA A 1 166 ? -23.248 -0.197 -25.598 1.00 43.91 166 ALA A CA 1
ATOM 1202 C C . ALA A 1 166 ? -23.987 0.369 -24.368 1.00 43.91 166 ALA A C 1
ATOM 1204 O O . ALA A 1 166 ? -24.291 -0.394 -23.446 1.00 43.91 166 ALA A O 1
ATOM 1205 N N . PRO A 1 167 ? -24.300 1.676 -24.323 1.00 42.88 167 PRO A N 1
ATOM 1206 C CA . PRO A 1 167 ? -25.148 2.209 -23.269 1.00 42.88 167 PRO A CA 1
ATOM 1207 C C . PRO A 1 167 ? -26.520 1.536 -23.362 1.00 42.88 167 PRO A C 1
ATOM 1209 O O . PRO A 1 167 ? -27.223 1.658 -24.366 1.00 42.88 167 PRO A O 1
ATOM 1212 N N . SER A 1 168 ? -26.874 0.797 -22.311 1.00 41.41 168 SER A N 1
ATOM 1213 C CA . SER A 1 168 ? -28.204 0.229 -22.134 1.00 41.41 168 SER A CA 1
ATOM 1214 C C . SER A 1 168 ? -29.199 1.385 -22.114 1.00 41.41 168 SER A C 1
ATOM 1216 O O . SER A 1 168 ? -29.164 2.225 -21.214 1.00 41.41 168 SER A O 1
ATOM 1218 N N . ALA A 1 169 ? -30.037 1.463 -23.146 1.00 41.31 169 ALA A N 1
ATOM 1219 C CA . ALA A 1 169 ? -31.099 2.446 -23.238 1.00 41.31 169 ALA A CA 1
ATOM 1220 C C . ALA A 1 169 ? -31.994 2.329 -21.998 1.00 41.31 169 ALA A C 1
ATOM 1222 O O . ALA A 1 169 ? -32.532 1.263 -21.696 1.00 41.31 169 ALA A O 1
ATOM 1223 N N . ALA A 1 170 ? -32.114 3.436 -21.272 1.00 38.62 170 ALA A N 1
ATOM 1224 C CA . ALA A 1 170 ? -33.092 3.601 -20.220 1.00 38.62 170 ALA A CA 1
ATOM 1225 C C . ALA A 1 170 ? -34.494 3.548 -20.843 1.00 38.62 170 ALA A C 1
ATOM 1227 O O . ALA A 1 170 ? -34.874 4.422 -21.622 1.00 38.62 170 ALA A O 1
ATOM 1228 N N . THR A 1 171 ? -35.258 2.517 -20.501 1.00 42.12 171 THR A N 1
ATOM 1229 C CA . THR A 1 171 ? -36.709 2.488 -20.688 1.00 42.12 171 THR A CA 1
ATOM 1230 C C . THR A 1 171 ? -37.333 3.425 -19.648 1.00 42.12 171 THR A C 1
ATOM 1232 O O . THR A 1 171 ? -37.099 3.209 -18.458 1.00 42.12 171 THR A O 1
ATOM 1235 N N . PRO A 1 172 ? -38.118 4.452 -20.017 1.00 45.69 172 PRO A N 1
ATOM 1236 C CA . PRO A 1 172 ? -38.885 5.196 -19.029 1.00 45.69 172 PRO A CA 1
ATOM 1237 C C . PRO A 1 172 ? -40.056 4.342 -18.523 1.00 45.69 172 PRO A C 1
ATOM 1239 O O . PRO A 1 172 ? -40.916 3.910 -19.291 1.00 45.69 172 PRO A O 1
ATOM 1242 N N . SER A 1 173 ? -40.060 4.101 -17.212 1.00 45.03 173 SER A N 1
ATOM 1243 C CA . SER A 1 173 ? -41.179 3.544 -16.456 1.00 45.03 173 SER A CA 1
ATOM 1244 C C . SER A 1 173 ? -42.385 4.481 -16.536 1.00 45.03 173 SER A C 1
ATOM 1246 O O . SER A 1 173 ? -42.293 5.657 -16.194 1.00 45.03 173 SER A O 1
ATOM 1248 N N . ASN A 1 174 ? -43.509 3.938 -16.994 1.00 46.34 174 ASN A N 1
ATOM 1249 C CA . ASN A 1 174 ? -44.806 4.598 -17.046 1.00 46.34 174 ASN A CA 1
ATOM 1250 C C . ASN A 1 174 ? -45.424 4.627 -15.634 1.00 46.34 174 ASN A C 1
ATOM 1252 O O . ASN A 1 174 ? -45.479 3.597 -14.960 1.00 46.34 174 ASN A O 1
ATOM 1256 N N . GLU A 1 175 ? -45.856 5.803 -15.191 1.00 44.22 175 GLU A N 1
ATOM 1257 C CA . GLU A 1 175 ? -46.529 6.052 -13.910 1.00 44.22 175 GLU A CA 1
ATOM 1258 C C . GLU A 1 175 ? -47.964 5.463 -13.918 1.00 44.22 175 GLU A C 1
ATOM 1260 O O . GLU A 1 175 ? -48.606 5.445 -14.974 1.00 44.22 175 GLU A O 1
ATOM 1265 N N . PRO A 1 176 ? -48.502 4.946 -12.793 1.00 48.69 176 PRO A N 1
ATOM 1266 C CA . PRO A 1 176 ? -49.815 4.305 -12.780 1.00 48.69 176 PRO A CA 1
ATOM 1267 C C . PRO A 1 176 ? -50.955 5.325 -12.636 1.00 48.69 176 PRO A C 1
ATOM 1269 O O . PRO A 1 176 ? -51.054 6.034 -11.636 1.00 48.69 176 PRO A O 1
ATOM 1272 N N . ALA A 1 177 ? -51.878 5.339 -13.601 1.00 50.84 177 ALA A N 1
ATOM 1273 C CA . ALA A 1 177 ? -53.157 6.027 -13.468 1.00 50.84 177 ALA A CA 1
ATOM 1274 C C . ALA A 1 177 ? -54.187 5.130 -12.760 1.00 50.84 177 ALA A C 1
ATOM 1276 O O . ALA A 1 177 ? -54.486 4.015 -13.189 1.00 50.84 177 ALA A O 1
ATOM 1277 N N . SER A 1 178 ? -54.721 5.671 -11.669 1.00 49.91 178 SER A N 1
ATOM 1278 C CA . SER A 1 178 ? -55.839 5.209 -10.853 1.00 49.91 178 SER A CA 1
ATOM 1279 C C . SER A 1 178 ? -57.015 4.633 -11.650 1.00 49.91 178 SER A C 1
ATOM 1281 O O . SER A 1 178 ? -57.582 5.308 -12.507 1.00 49.91 178 SER A O 1
ATOM 1283 N N . ALA A 1 179 ? -57.465 3.434 -11.275 1.00 54.47 179 ALA A N 1
ATOM 1284 C CA . ALA A 1 179 ? -58.780 2.916 -11.638 1.00 54.47 179 ALA A CA 1
ATOM 1285 C C . ALA A 1 179 ? -59.501 2.411 -10.380 1.00 54.47 179 ALA A C 1
ATOM 1287 O O . ALA A 1 179 ? -59.045 1.506 -9.683 1.00 54.47 179 ALA A O 1
ATOM 1288 N N . THR A 1 180 ? -60.620 3.062 -10.082 1.00 59.22 180 THR A N 1
ATOM 1289 C CA . THR A 1 180 ? -61.576 2.761 -9.013 1.00 59.22 180 THR A CA 1
ATOM 1290 C C . THR A 1 180 ? -62.199 1.364 -9.189 1.00 59.22 180 THR A C 1
ATOM 1292 O O . THR A 1 180 ? -62.584 1.026 -10.309 1.00 59.22 180 THR A O 1
ATOM 1295 N N . PRO A 1 181 ? -62.364 0.552 -8.127 1.00 67.12 181 PRO A N 1
ATOM 1296 C CA . PRO A 1 181 ? -63.043 -0.743 -8.228 1.00 67.12 181 PRO A CA 1
ATOM 1297 C C . PRO A 1 181 ? -64.581 -0.595 -8.225 1.00 67.12 181 PRO A C 1
ATOM 1299 O O . PRO A 1 181 ? -65.103 0.213 -7.452 1.00 67.12 181 PRO A O 1
ATOM 1302 N N . PRO A 1 182 ? -65.342 -1.381 -9.015 1.00 64.88 182 PRO A N 1
ATOM 1303 C CA . PRO A 1 182 ? -66.787 -1.505 -8.834 1.00 64.88 182 PRO A CA 1
ATOM 1304 C C . PRO A 1 182 ? -67.161 -2.520 -7.731 1.00 64.88 182 PRO A C 1
ATOM 1306 O O . PRO A 1 182 ? -66.416 -3.447 -7.418 1.00 64.88 182 PRO A O 1
ATOM 1309 N N . ALA A 1 183 ? -68.338 -2.292 -7.144 1.00 67.94 183 ALA A N 1
ATOM 1310 C CA . ALA A 1 183 ? -68.928 -2.940 -5.968 1.00 67.94 183 ALA A CA 1
ATOM 1311 C C . ALA A 1 183 ? -69.220 -4.459 -6.103 1.00 67.94 183 ALA A C 1
ATOM 1313 O O . ALA A 1 183 ? -69.375 -4.961 -7.216 1.00 67.94 183 ALA A O 1
ATOM 1314 N N . PRO A 1 184 ? -69.365 -5.195 -4.978 1.00 65.94 184 PRO A N 1
ATOM 1315 C CA . PRO A 1 184 ? -69.620 -6.637 -4.987 1.00 65.94 184 PRO A CA 1
ATOM 1316 C C . PRO A 1 184 ? -71.095 -6.991 -5.251 1.00 65.94 184 PRO A C 1
ATOM 1318 O O . PRO A 1 184 ? -71.997 -6.509 -4.565 1.00 65.94 184 PRO A O 1
ATOM 1321 N N . THR A 1 185 ? -71.345 -7.907 -6.189 1.00 66.19 185 THR A N 1
ATOM 1322 C CA . THR A 1 185 ? -72.630 -8.615 -6.333 1.00 66.19 185 THR A CA 1
ATOM 1323 C C . THR A 1 185 ? -72.681 -9.862 -5.445 1.00 66.19 185 THR A C 1
ATOM 1325 O O . THR A 1 185 ? -71.745 -10.657 -5.411 1.00 66.19 185 THR A O 1
ATOM 1328 N N . ALA A 1 186 ? -73.797 -10.008 -4.728 1.00 69.19 186 ALA A N 1
ATOM 1329 C CA . ALA A 1 186 ? -74.119 -11.076 -3.780 1.00 69.19 186 ALA A CA 1
ATOM 1330 C C . ALA A 1 186 ? -74.294 -12.471 -4.435 1.00 69.19 186 ALA A C 1
ATOM 1332 O O . ALA A 1 186 ? -74.575 -12.553 -5.633 1.00 69.19 186 ALA A O 1
ATOM 1333 N N . PRO A 1 187 ? -74.182 -13.575 -3.665 1.00 66.31 187 PRO A N 1
ATOM 1334 C CA . PRO A 1 187 ? -74.332 -14.930 -4.191 1.00 66.31 187 PRO A CA 1
ATOM 1335 C C . PRO A 1 187 ? -75.807 -15.329 -4.357 1.00 66.31 187 PRO A C 1
ATOM 1337 O O . PRO A 1 187 ? -76.638 -15.058 -3.490 1.00 66.31 187 PRO A O 1
ATOM 1340 N N . THR A 1 188 ? -76.119 -16.025 -5.454 1.00 62.69 188 THR A N 1
ATOM 1341 C CA . THR A 1 188 ? -77.375 -16.779 -5.599 1.00 62.69 188 THR A CA 1
ATOM 1342 C C . THR A 1 188 ? -77.132 -18.230 -5.181 1.00 62.69 188 THR A C 1
ATOM 1344 O O . THR A 1 188 ? -76.065 -18.782 -5.440 1.00 62.69 188 THR A O 1
ATOM 1347 N N . ARG A 1 189 ? -78.118 -18.767 -4.466 1.00 61.50 189 ARG A N 1
ATOM 1348 C CA . ARG A 1 189 ? -78.194 -20.071 -3.799 1.00 61.50 189 ARG A CA 1
ATOM 1349 C C . ARG A 1 189 ? -78.135 -21.269 -4.743 1.00 61.50 189 ARG A C 1
ATOM 1351 O O . ARG A 1 189 ? -78.652 -21.137 -5.872 1.00 61.50 189 ARG A O 1
#

pLDDT: mean 81.57, std 21.19, range [34.97, 98.38]

Secondary structure (DSSP, 8-state):
------------------S----HHHHHHHHHHH-SS-SSEE-TTTTHHHHHHHHHTTPPPPTTS-EEHHHHHHHHTTTTT--PPPPTTPSPPS-----HHHHHHHHHHTT-BS----EE-TTS-EEEEEEETTEEEEEEE-TT--EEEETT-----------PPPP---PPPPPPP--PPPPPPPPP-

Nearest PDB structures (foldseek):
  2iy2-assembly1_A  TM=6.624E-01  e=1.727E+00  Escherichia coli
  2ecf-assembly1_A-2  TM=7.139E-01  e=5.925E+00  Stenotrophomonas maltophilia
  8olu-assembly1_N  TM=5.378E-01  e=2.059E+00  Leishmania tarentolae

Radius of gyration: 29.76 Å; Cα contacts (8 Å, |Δi|>4): 240; chains: 1; bounding box: 109×30×98 Å

Foldseek 3Di:
DDDDDDDDDPPPPPDPDPDDQDDLVNLVVVVCVLPVVVPQKRDDPSQQLLVLLCVLVVHDADPVSMQGSVNSSVCSSVCSLPLDDADPPPPAFDAAPDDQSNLVSLCSSNVWAPWDRWDQDPSRWTWAWTDDPNDIFIWIAHRVSGIDTDRPPHDPDPDPPPPDDDPDDDDDDDDDDDDDDDDDDDDDD

Solvent-accessible surface area (backbone atoms only — not comparable to full-atom values): 11931 Å² total; per-residue (Å²): 140,88,85,80,87,82,81,82,79,80,78,81,76,81,76,77,75,76,87,78,52,52,48,72,66,58,39,51,57,49,44,60,64,44,32,72,87,66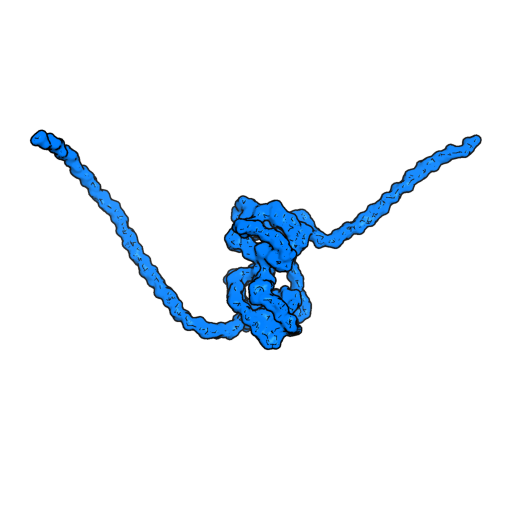,83,62,49,23,44,80,85,47,24,51,33,54,56,20,18,32,58,74,65,69,47,91,75,53,93,85,65,51,41,38,59,66,63,42,47,60,39,31,46,66,44,41,66,59,68,78,80,66,60,90,76,62,75,50,74,38,88,46,85,68,49,63,68,58,49,49,26,51,39,19,37,70,62,38,39,80,67,49,79,59,45,70,48,98,49,27,32,34,34,26,39,23,31,48,97,92,37,83,34,10,35,38,33,20,53,89,62,36,73,47,71,40,95,84,47,62,61,81,70,73,84,75,79,78,76,69,80,75,83,79,78,83,76,84,83,81,81,88,79,88,78,84,84,82,83,89,82,80,88,84,134

Sequence (189 aa):
MRSPIAAVLALACLSAAPALAMSESECTDLWKKADANGDGVLSDAETGRYLAGMRMAQVRIPADGRIDQTVFMDNCKRDVFKTATNDAGAPLKGANSFTEGQAKDRALARGYTDVSELKKDDAGIWRGSANMDGKQVGIAIDYKGNVVSDAGGAPAAAPMTRTAPAPSAATPSNEPASATPPAPTAPTR

Mean predicted aligned error: 14.01 Å